Protein AF-0000000068862464 (afdb_homodimer)

pLDDT: mean 89.48, std 14.63, range [28.58, 98.94]

Radius of gyration: 19.82 Å; Cα contacts (8 Å, |Δi|>4): 686; chains: 2; bounding box: 44×57×50 Å

InterPro domains:
  IPR000086 NUDIX hydrolase domain [PF00293] (15-130)
  IPR000086 NUDIX hydrolase domain [PS51462] (14-151)
  IPR015797 NUDIX hydrolase-like domain superfamily [SSF55811] (12-132)
  IPR020476 NUDIX hydrolase [PR00502] (47-61)
  IPR020476 NUDIX hydrolase [PR00502] (61-76)

Structure (mmCIF, N/CA/C/O backbone):
data_AF-0000000068862464-model_v1
#
loop_
_entity.id
_entity.type
_entity.pdbx_description
1 polymer 'Nudix hydrolase domain-containing protein'
#
loop_
_atom_site.group_PDB
_atom_site.id
_atom_site.type_symbol
_atom_site.label_atom_id
_atom_site.label_alt_id
_atom_site.label_comp_id
_atom_site.label_asym_id
_atom_site.label_entity_id
_atom_site.label_seq_id
_atom_site.pdbx_PDB_ins_code
_atom_site.Cartn_x
_atom_site.Cartn_y
_atom_site.Cartn_z
_atom_site.occupancy
_atom_site.B_iso_or_equiv
_atom_site.auth_seq_id
_atom_site.auth_comp_id
_atom_site.auth_asym_id
_atom_site.auth_atom_id
_atom_site.pdbx_PDB_model_num
ATOM 1 N N . MET A 1 1 ? -15.406 19.797 3.328 1 28.58 1 MET A N 1
ATOM 2 C CA . MET A 1 1 ? -15.758 18.391 3.275 1 28.58 1 MET A CA 1
ATOM 3 C C . MET A 1 1 ? -17.047 18.109 4.055 1 28.58 1 MET A C 1
ATOM 5 O O . MET A 1 1 ? -17.125 18.391 5.25 1 28.58 1 MET A O 1
ATOM 9 N N . SER A 1 2 ? -18.062 18.141 3.391 1 32.53 2 SER A N 1
ATOM 10 C CA . SER A 1 2 ? -19.406 18.234 3.975 1 32.53 2 SER A CA 1
ATOM 11 C C . SER A 1 2 ? -19.656 17.078 4.938 1 32.53 2 SER A C 1
ATOM 13 O O . SER A 1 2 ? -19.047 16.016 4.812 1 32.53 2 SER A O 1
ATOM 15 N N . ALA A 1 3 ? -20.422 17.266 6.043 1 33.28 3 ALA A N 1
ATOM 16 C CA . ALA A 1 3 ? -20.938 16.281 7 1 33.28 3 ALA A CA 1
ATOM 17 C C . ALA A 1 3 ? -21.406 15.016 6.289 1 33.28 3 ALA A C 1
ATOM 19 O O . ALA A 1 3 ? -21.266 13.914 6.82 1 33.28 3 ALA A O 1
ATOM 20 N N . ALA A 1 4 ? -22.156 15.125 5.254 1 41.09 4 ALA A N 1
ATOM 21 C CA . ALA A 1 4 ? -22.703 14.016 4.48 1 41.09 4 ALA A CA 1
ATOM 22 C C . ALA A 1 4 ? -21.594 13.102 3.967 1 41.09 4 ALA A C 1
ATOM 24 O O . ALA A 1 4 ? -21.781 11.891 3.861 1 41.09 4 ALA A O 1
ATOM 25 N N . THR A 1 5 ? -20.422 13.578 3.592 1 41.06 5 THR A N 1
ATOM 26 C CA . THR A 1 5 ? -19.234 12.883 3.096 1 41.06 5 THR A CA 1
ATOM 27 C C . THR A 1 5 ? -18.562 12.094 4.215 1 41.06 5 THR A C 1
ATOM 29 O O . THR A 1 5 ? -18.016 11.016 3.979 1 41.06 5 THR A O 1
ATOM 32 N N . ALA A 1 6 ? -18.453 12.68 5.441 1 44.09 6 ALA A N 1
ATOM 33 C CA . ALA A 1 6 ? -17.969 11.992 6.637 1 44.09 6 ALA A CA 1
ATOM 34 C C . ALA A 1 6 ? -18.844 10.797 6.988 1 44.09 6 ALA A C 1
ATOM 36 O O . ALA A 1 6 ? -18.344 9.75 7.398 1 44.09 6 ALA A O 1
ATOM 37 N N . THR A 1 7 ? -20.094 11.008 6.965 1 48.69 7 THR A N 1
ATOM 38 C CA . THR A 1 7 ? -21.094 9.984 7.27 1 48.69 7 THR A CA 1
ATOM 39 C C . THR A 1 7 ? -20.953 8.797 6.324 1 48.69 7 THR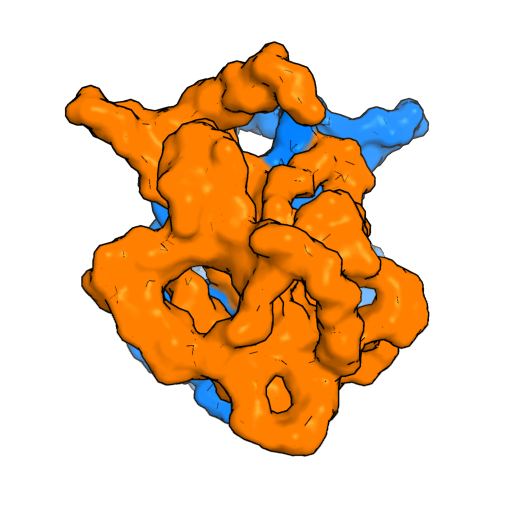 A C 1
ATOM 41 O O . THR A 1 7 ? -21.188 7.652 6.719 1 48.69 7 THR A O 1
ATOM 44 N N . ALA A 1 8 ? -20.531 9.133 5.125 1 55.44 8 ALA A N 1
ATOM 45 C CA . ALA A 1 8 ? -20.5 8.133 4.059 1 55.44 8 ALA A CA 1
ATOM 46 C C . ALA A 1 8 ? -19.297 7.219 4.199 1 55.44 8 ALA A C 1
ATOM 48 O O . ALA A 1 8 ? -19.328 6.059 3.775 1 55.44 8 ALA A O 1
ATOM 49 N N . ARG A 1 9 ? -18.359 7.613 5.039 1 64.56 9 ARG A N 1
ATOM 50 C CA . ARG A 1 9 ? -17.156 6.82 5.23 1 64.56 9 ARG A CA 1
ATOM 51 C C . ARG A 1 9 ? -17.312 5.844 6.391 1 64.56 9 ARG A C 1
ATOM 53 O O . ARG A 1 9 ? -16.672 4.793 6.418 1 64.56 9 ARG A O 1
ATOM 60 N N . ALA A 1 10 ? -18.172 6.199 7.273 1 73.56 10 ALA A N 1
ATOM 61 C CA . ALA A 1 10 ? -18.391 5.324 8.422 1 73.56 10 ALA A CA 1
ATOM 62 C C . ALA A 1 10 ? -19.219 4.102 8.023 1 73.56 10 ALA A C 1
ATOM 64 O O . ALA A 1 10 ? -20.172 4.207 7.25 1 73.56 10 ALA A O 1
ATOM 65 N N . TYR A 1 11 ? -18.672 3.027 8.523 1 81.69 11 TYR A N 1
ATOM 66 C CA . TYR A 1 11 ? -19.359 1.747 8.375 1 81.69 11 TYR A CA 1
ATOM 67 C C . TYR A 1 11 ? -19.453 1.342 6.91 1 81.69 11 TYR A C 1
ATOM 69 O O . TYR A 1 11 ? -20.484 0.87 6.453 1 81.69 11 TYR A O 1
ATOM 77 N N . SER A 1 12 ? -18.359 1.702 6.195 1 81.5 12 SER A N 1
ATOM 78 C CA . SER A 1 12 ? -18.234 1.189 4.836 1 81.5 12 SER A CA 1
ATOM 79 C C . SER A 1 12 ? -18.312 -0.333 4.809 1 81.5 12 SER A C 1
ATOM 81 O O . SER A 1 12 ? -17.891 -1.001 5.75 1 81.5 12 SER A O 1
ATOM 83 N N . SER A 1 13 ? -18.828 -0.866 3.719 1 86.94 13 SER A N 1
ATOM 84 C CA . SER A 1 13 ? -18.953 -2.312 3.572 1 86.94 13 SER A CA 1
ATOM 85 C C . SER A 1 13 ? -17.656 -2.93 3.074 1 86.94 13 SER A C 1
ATOM 87 O O . SER A 1 13 ? -17.5 -4.152 3.059 1 86.94 13 SER A O 1
ATOM 89 N N . VAL A 1 14 ? -16.719 -2.109 2.686 1 90.81 14 VAL A N 1
ATOM 90 C CA . VAL A 1 14 ? -15.438 -2.615 2.199 1 90.81 14 VAL A CA 1
ATOM 91 C C . VAL A 1 14 ? -14.297 -1.747 2.736 1 90.81 14 VAL A C 1
ATOM 93 O O . VAL A 1 14 ? -14.492 -0.56 3.01 1 90.81 14 VAL A O 1
ATOM 96 N N . PRO A 1 15 ? -13.117 -2.381 2.934 1 95.38 15 PRO A N 1
ATOM 97 C CA . PRO A 1 15 ? -11.969 -1.531 3.264 1 95.38 15 PRO A CA 1
ATOM 98 C C . PRO A 1 15 ? -11.648 -0.518 2.166 1 95.38 15 PRO A C 1
ATOM 100 O O . PRO A 1 15 ? -11.562 -0.882 0.99 1 95.38 15 PRO A O 1
ATOM 103 N N . ARG A 1 16 ? -11.43 0.694 2.559 1 95.56 16 ARG A N 1
ATOM 104 C CA . ARG A 1 16 ? -11.258 1.789 1.607 1 95.56 16 ARG A CA 1
ATOM 105 C C . ARG A 1 16 ? -9.781 2.092 1.379 1 95.56 16 ARG A C 1
ATOM 107 O O . ARG A 1 16 ? -8.953 1.862 2.26 1 95.56 16 ARG A O 1
ATOM 114 N N . ALA A 1 17 ? -9.484 2.58 0.199 1 97.88 17 ALA A N 1
ATOM 115 C CA . ALA A 1 17 ? -8.141 3.035 -0.144 1 97.88 17 ALA A CA 1
ATOM 116 C C . ALA A 1 17 ? -7.887 4.445 0.381 1 97.88 17 ALA A C 1
ATOM 118 O O . ALA A 1 17 ? -8.758 5.312 0.3 1 97.88 17 ALA A O 1
ATOM 119 N N . ALA A 1 18 ? -6.754 4.652 0.969 1 98.12 18 ALA A N 1
ATOM 120 C CA . ALA A 1 18 ? -6.305 5.965 1.437 1 98.12 18 ALA A CA 1
ATOM 121 C C . ALA A 1 18 ? -4.816 6.164 1.167 1 98.12 18 ALA A C 1
ATOM 123 O O . ALA A 1 18 ? -4.137 5.246 0.7 1 98.12 18 ALA A O 1
ATOM 124 N N . VAL A 1 19 ? -4.355 7.406 1.354 1 98.75 19 VAL A N 1
ATOM 125 C CA . VAL A 1 19 ? -2.943 7.727 1.174 1 98.75 19 VAL A CA 1
ATOM 126 C C . VAL A 1 19 ? -2.443 8.547 2.361 1 98.75 19 VAL A C 1
ATOM 128 O O . VAL A 1 19 ? -3.234 9.172 3.07 1 98.75 19 VAL A O 1
ATOM 131 N N . ALA A 1 20 ? -1.229 8.484 2.623 1 98.69 20 ALA A N 1
ATOM 132 C CA . ALA A 1 20 ? -0.486 9.367 3.514 1 98.69 20 ALA A CA 1
ATOM 133 C C . ALA A 1 20 ? 0.885 9.711 2.936 1 98.69 20 ALA A C 1
ATOM 135 O O . ALA A 1 20 ? 1.391 8.992 2.064 1 98.69 20 ALA A O 1
ATOM 136 N N . VAL A 1 21 ? 1.434 10.797 3.322 1 98.44 21 VAL A N 1
ATOM 137 C CA . VAL A 1 21 ? 2.686 11.266 2.736 1 98.44 21 VAL A CA 1
ATOM 138 C C . VAL A 1 21 ? 3.701 11.547 3.842 1 98.44 21 VAL A C 1
ATOM 140 O O . VAL A 1 21 ? 3.463 12.383 4.715 1 98.44 21 VAL A O 1
ATOM 143 N N . ALA A 1 22 ? 4.793 10.82 3.838 1 98.5 22 ALA A N 1
ATOM 144 C CA . ALA A 1 22 ? 5.965 11.156 4.645 1 98.5 22 ALA A CA 1
ATOM 145 C C . ALA A 1 22 ? 6.797 12.25 3.975 1 98.5 22 ALA A C 1
ATOM 147 O O . ALA A 1 22 ? 7.613 11.961 3.096 1 98.5 22 ALA A O 1
ATOM 148 N N . VAL A 1 23 ? 6.578 13.461 4.344 1 97.06 23 VAL A N 1
ATOM 149 C CA . VAL A 1 23 ? 7.332 14.578 3.799 1 97.06 23 VAL A CA 1
ATOM 150 C C . VAL A 1 23 ? 8.555 14.859 4.676 1 97.06 23 VAL A C 1
ATOM 152 O O . VAL A 1 23 ? 8.414 15.297 5.82 1 97.06 23 VAL A O 1
ATOM 155 N N . ARG A 1 24 ? 9.672 14.617 4.152 1 96.56 24 ARG A N 1
ATOM 156 C CA . ARG A 1 24 ? 10.922 14.852 4.859 1 96.56 24 ARG A CA 1
ATOM 157 C C . ARG A 1 24 ? 11.469 16.25 4.555 1 96.56 24 ARG A C 1
ATOM 159 O O . ARG A 1 24 ? 11.461 16.688 3.404 1 96.56 24 ARG A O 1
ATOM 166 N N . ARG A 1 25 ? 11.906 16.859 5.551 1 93.62 25 ARG A N 1
ATOM 167 C CA . ARG A 1 25 ? 12.539 18.156 5.344 1 93.62 25 ARG A CA 1
ATOM 168 C C . ARG A 1 25 ? 13.859 18.016 4.594 1 93.62 25 ARG A C 1
ATOM 170 O O . ARG A 1 25 ? 14.688 17.172 4.945 1 93.62 25 ARG A O 1
ATOM 177 N N . SER A 1 26 ? 14.062 18.797 3.469 1 84.19 26 SER A N 1
ATOM 178 C CA . SER A 1 26 ? 15.195 18.672 2.564 1 84.19 26 SER A CA 1
ATOM 179 C C . SER A 1 26 ? 16.469 19.203 3.209 1 84.19 26 SER A C 1
ATOM 181 O O . SER A 1 26 ? 17.578 18.859 2.791 1 84.19 26 SER A O 1
ATOM 183 N N . GLU A 1 27 ? 16.422 19.938 4.215 1 71.06 27 GLU A N 1
ATOM 184 C CA . GLU A 1 27 ? 17.578 20.625 4.777 1 71.06 27 GLU A CA 1
ATOM 185 C C . GLU A 1 27 ? 18.547 19.625 5.406 1 71.06 27 GLU A C 1
ATOM 187 O O . GLU A 1 27 ? 18.188 18.484 5.695 1 71.06 27 GLU A O 1
ATOM 192 N N . GLU A 1 28 ? 19.766 20.266 5.398 1 67.81 28 GLU A N 1
ATOM 193 C CA . GLU A 1 28 ? 20.891 19.578 6.02 1 67.81 28 GLU A CA 1
ATOM 194 C C . GLU A 1 28 ? 20.688 19.453 7.531 1 67.81 28 GLU A C 1
ATOM 196 O O . GLU A 1 28 ? 20.219 20.406 8.172 1 67.81 28 GLU A O 1
ATOM 201 N N . GLY A 1 29 ? 20.297 18.438 8.094 1 75.62 29 GLY A N 1
ATOM 202 C CA . GLY A 1 29 ? 20.172 18.172 9.516 1 75.62 29 GLY A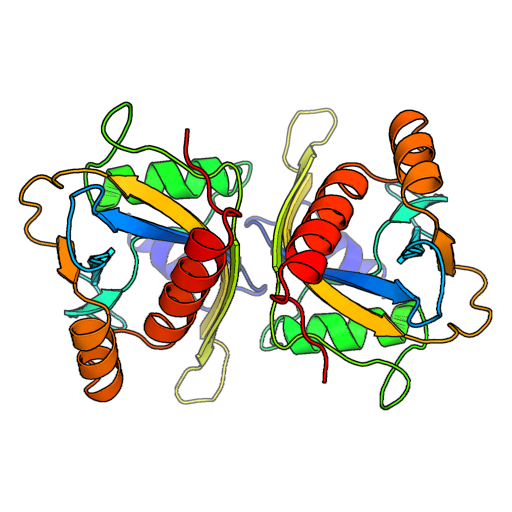 CA 1
ATOM 203 C C . GLY A 1 29 ? 19.453 16.859 9.812 1 75.62 29 GLY A C 1
ATOM 204 O O . GLY A 1 29 ? 19.281 16.031 8.922 1 75.62 29 GLY A O 1
ATOM 205 N N . PRO A 1 30 ? 19.25 16.766 11.117 1 86.38 30 PRO A N 1
ATOM 206 C CA . PRO A 1 30 ? 18.531 15.562 11.508 1 86.38 30 PRO A CA 1
ATOM 207 C C . PRO A 1 30 ? 17.188 15.43 10.805 1 86.38 30 PRO A C 1
ATOM 209 O O . PRO A 1 30 ? 16.578 16.438 10.422 1 86.38 30 PRO A O 1
ATOM 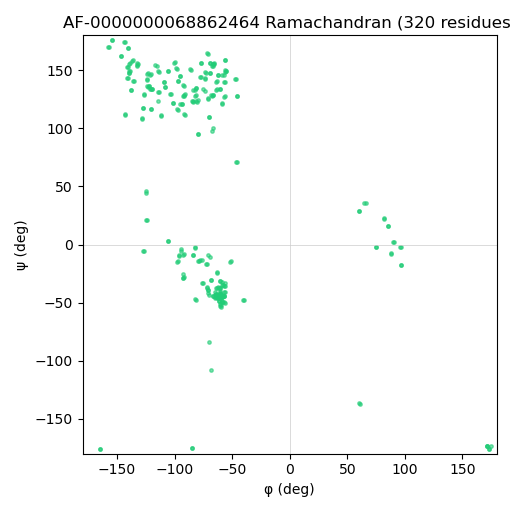212 N N . ALA A 1 31 ? 16.766 14.289 10.562 1 92.31 31 ALA A N 1
ATOM 213 C CA . ALA A 1 31 ? 15.531 13.992 9.852 1 92.31 31 ALA A CA 1
ATOM 214 C C . ALA A 1 31 ? 14.328 14.609 10.57 1 92.31 31 ALA A C 1
ATOM 216 O O . ALA A 1 31 ? 14.117 14.367 11.766 1 92.31 31 ALA A O 1
ATOM 217 N N . GLU A 1 32 ? 13.602 15.43 9.914 1 95.38 32 GLU A N 1
ATOM 218 C CA . GLU A 1 32 ? 12.297 15.914 10.367 1 95.38 32 GLU A CA 1
ATOM 219 C C . GLU A 1 32 ? 11.211 15.633 9.328 1 95.38 32 GLU A C 1
ATOM 221 O O . GLU A 1 32 ? 11.461 15.719 8.125 1 95.38 32 GLU A O 1
ATOM 226 N N . TYR A 1 33 ? 10.109 15.312 9.867 1 96.62 33 TYR A N 1
ATOM 227 C CA . TYR A 1 33 ? 8.984 15 8.992 1 96.62 33 TYR A CA 1
ATOM 228 C C . TYR A 1 33 ? 7.781 15.883 9.328 1 96.62 33 TYR A C 1
ATOM 230 O O . TYR A 1 33 ? 7.562 16.234 10.484 1 96.62 33 TYR A O 1
ATOM 238 N N . LEU A 1 34 ? 7.016 16.219 8.328 1 95.69 34 LEU A N 1
ATOM 239 C CA . LEU A 1 34 ? 5.832 17.062 8.477 1 95.69 34 LEU A CA 1
ATOM 240 C C . LEU A 1 34 ? 4.645 16.25 8.984 1 95.69 34 LEU A C 1
ATOM 242 O O . LEU A 1 34 ? 4.297 15.219 8.398 1 95.69 34 LEU A O 1
ATOM 246 N N . LEU A 1 35 ? 4.062 16.625 10.109 1 96.69 35 LEU A N 1
ATOM 247 C CA . LEU A 1 35 ? 2.803 16.078 10.594 1 96.69 35 LEU A CA 1
ATOM 248 C C . LEU A 1 35 ? 1.713 17.141 10.633 1 96.69 35 LEU A C 1
ATOM 250 O O . LEU A 1 35 ? 2.01 18.328 10.727 1 96.69 35 LEU A O 1
ATOM 254 N N . VAL A 1 36 ? 0.482 16.703 10.523 1 95.44 36 VAL A N 1
ATOM 255 C CA . VAL A 1 36 ? -0.679 17.578 10.594 1 95.44 36 VAL A CA 1
ATOM 256 C C . VAL A 1 36 ? -1.587 17.156 11.742 1 95.44 36 VAL A C 1
ATOM 258 O O . VAL A 1 36 ? -1.674 15.969 12.07 1 95.44 36 VAL A O 1
ATOM 261 N N . GLN A 1 37 ? -2.203 18.094 12.32 1 93.81 37 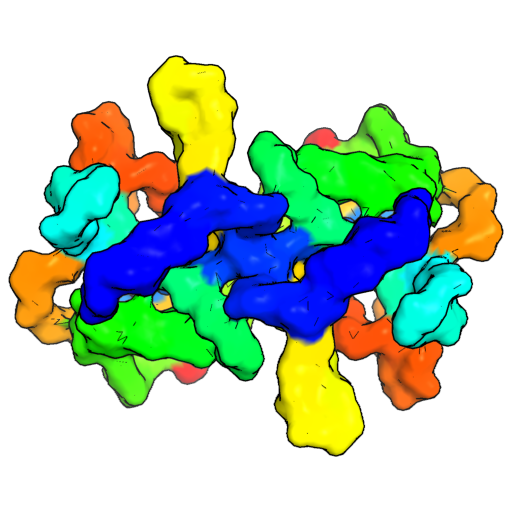GLN A N 1
ATOM 262 C CA . GLN A 1 37 ? -3.111 17.828 13.43 1 93.81 37 GLN A CA 1
ATOM 263 C C . GLN A 1 37 ? -4.543 17.641 12.938 1 93.81 37 GLN A C 1
ATOM 265 O O . GLN A 1 37 ? -5.055 18.469 12.172 1 93.81 37 GLN A O 1
ATOM 270 N N . ARG A 1 38 ? -5.109 16.562 13.344 1 85.88 38 ARG A N 1
ATOM 271 C CA . ARG A 1 38 ? -6.508 16.328 12.992 1 85.88 38 ARG A CA 1
ATOM 272 C C . ARG A 1 38 ? -7.422 17.344 13.672 1 85.88 38 ARG A C 1
ATOM 274 O O . ARG A 1 38 ? -7.355 17.531 14.883 1 85.88 38 ARG A O 1
ATOM 281 N N . GLY A 1 39 ? -8.266 17.969 12.891 1 79.88 39 GLY A N 1
ATOM 282 C CA . GLY A 1 39 ? -9.102 19.031 13.406 1 79.88 39 GLY A CA 1
ATOM 283 C C . GLY A 1 39 ? -10.492 18.562 13.805 1 79.88 39 GLY A C 1
ATOM 284 O O . GLY A 1 39 ? -11.273 19.344 14.359 1 79.88 39 GLY A O 1
ATOM 285 N N . LYS A 1 40 ? -10.828 17.359 13.469 1 74 40 LYS A N 1
ATOM 286 C CA . LYS A 1 40 ? -12.188 16.891 13.719 1 74 40 LYS A CA 1
ATOM 287 C C . LYS A 1 40 ? -12.18 15.516 14.391 1 74 40 LYS A C 1
ATOM 289 O O . LYS A 1 40 ? -11.219 14.758 14.258 1 74 40 LYS A O 1
ATOM 294 N N . PRO A 1 41 ? -13.312 15.188 15.156 1 68.75 41 PRO A N 1
ATOM 295 C CA . PRO A 1 41 ? -13.438 13.82 15.672 1 68.75 41 PRO A CA 1
ATOM 296 C C . PRO A 1 41 ? -13.633 12.789 14.555 1 68.75 41 PRO A C 1
ATOM 298 O O . PRO A 1 41 ? -14.094 13.141 13.469 1 68.75 41 PRO A O 1
ATOM 301 N N . PRO A 1 42 ? -13.219 11.547 14.836 1 62.06 42 PRO A N 1
ATOM 302 C CA . PRO A 1 42 ? -12.477 11.102 16.016 1 62.06 42 PRO A CA 1
ATOM 303 C C . PRO A 1 42 ? -10.992 11.461 15.953 1 62.06 42 PRO A C 1
ATOM 305 O O . PRO A 1 42 ? -10.461 11.727 14.867 1 62.06 42 PRO A O 1
ATOM 308 N N . GLY A 1 43 ? -10.258 11.586 17.031 1 67.81 43 GLY A N 1
ATOM 309 C CA . GLY A 1 43 ? -8.828 11.828 17.141 1 67.81 43 GLY A CA 1
ATOM 310 C C . GLY A 1 43 ? -8.469 13.297 17.078 1 67.81 43 GLY A C 1
ATOM 311 O O . GLY A 1 43 ? -7.359 13.648 16.656 1 67.81 43 GLY A O 1
ATOM 312 N N . LYS A 1 44 ? -9.547 14.117 17.281 1 78.31 44 LYS A N 1
ATOM 313 C CA . LYS A 1 44 ? -9.273 15.555 17.297 1 78.31 44 LYS A CA 1
ATOM 314 C C . LYS A 1 44 ? -8.047 15.875 18.141 1 78.31 44 LYS A C 1
ATOM 316 O O . LYS A 1 44 ? -7.91 15.375 19.25 1 78.31 44 LYS A O 1
ATOM 321 N N . GLY A 1 45 ? -7.133 16.609 17.516 1 86.69 45 GLY A N 1
ATOM 322 C CA . GLY A 1 45 ? -5.941 17.047 18.234 1 86.69 45 GLY A CA 1
ATOM 323 C C . GLY A 1 45 ? -4.746 16.156 18 1 86.69 45 GLY A C 1
ATOM 324 O O . GLY A 1 45 ? -3.611 16.531 18.297 1 86.69 45 GLY A O 1
ATOM 325 N N . SER A 1 46 ? -4.992 14.945 17.5 1 92.06 46 SER A N 1
ATOM 326 C CA . SER A 1 46 ? -3.898 14.008 17.266 1 92.06 46 SER A CA 1
ATOM 327 C C . SER A 1 46 ? -3.135 14.367 15.992 1 92.06 46 SER A C 1
ATOM 329 O O . SER A 1 46 ? -3.721 14.875 15.031 1 92.06 46 SER A O 1
ATOM 331 N N . TRP A 1 47 ? -1.825 14.141 16.078 1 96.06 47 TRP A N 1
ATOM 332 C CA . TRP A 1 47 ? -0.958 14.438 14.938 1 96.06 47 TRP A CA 1
ATOM 333 C C . TRP A 1 47 ? -0.692 13.18 14.117 1 96.06 47 TRP A C 1
ATOM 335 O O . TRP A 1 47 ? -0.518 12.094 14.672 1 96.06 47 TRP A O 1
ATOM 345 N N . SER A 1 48 ? -0.669 13.312 12.867 1 96.62 48 SER A N 1
ATOM 346 C CA . SER A 1 48 ? -0.345 12.211 11.961 1 96.62 48 SER A CA 1
ATOM 347 C C . SER A 1 48 ? 0.216 12.734 10.641 1 96.62 48 SER A C 1
ATOM 349 O O . SER A 1 48 ? 0.325 13.945 10.445 1 96.62 48 SER A O 1
ATOM 351 N N . LEU A 1 49 ? 0.611 11.812 9.789 1 97.81 49 LEU A N 1
ATOM 352 C CA . LEU A 1 49 ? 1.043 12.18 8.445 1 97.81 49 LEU A CA 1
ATOM 353 C C . LEU A 1 49 ? -0.103 12.797 7.656 1 97.81 49 LEU A C 1
ATOM 355 O O . LEU A 1 49 ? -1.253 12.375 7.781 1 97.81 49 LEU A O 1
ATOM 359 N N . PRO A 1 50 ? 0.174 13.859 6.855 1 96.62 50 PRO A N 1
ATOM 360 C CA . PRO A 1 50 ? -0.884 14.328 5.957 1 96.62 50 PRO A CA 1
ATOM 361 C C . PRO A 1 50 ? -1.396 13.234 5.027 1 96.62 50 PRO A C 1
ATOM 363 O O . PRO A 1 50 ? -0.615 12.398 4.559 1 96.62 50 PRO A O 1
ATOM 366 N N . GLY A 1 51 ? -2.643 13.195 4.824 1 96.56 51 GLY A N 1
ATOM 367 C CA . GLY A 1 51 ? -3.244 12.164 4 1 96.56 51 GLY A CA 1
ATOM 368 C C . GLY A 1 51 ? -4.762 12.195 4.008 1 96.56 51 GLY A C 1
ATOM 369 O O . GLY A 1 51 ? -5.363 13.102 4.594 1 96.56 51 GLY A O 1
ATOM 370 N N . GLY A 1 52 ? -5.363 11.234 3.352 1 96.12 52 GLY A N 1
ATOM 371 C CA . GLY A 1 52 ? -6.809 11.148 3.23 1 96.12 52 GLY A CA 1
ATOM 372 C C . GLY A 1 52 ? -7.27 10.086 2.254 1 96.12 52 GLY A C 1
ATOM 373 O O . GLY A 1 52 ? -6.465 9.281 1.78 1 96.12 52 GLY A O 1
ATOM 374 N N . GLY A 1 53 ? -8.508 10.07 2.031 1 96 53 GLY A N 1
ATOM 375 C CA . GLY A 1 53 ? -9.086 9.055 1.173 1 96 53 GLY A CA 1
ATOM 376 C C . GLY A 1 53 ? -8.781 9.266 -0.297 1 96 53 GLY A C 1
ATOM 377 O O . GLY A 1 53 ? -8.641 10.406 -0.75 1 96 53 GLY A O 1
ATOM 378 N N . VAL A 1 54 ? -8.68 8.125 -1.025 1 97.62 54 VAL A N 1
ATOM 379 C CA . VAL A 1 54 ? -8.562 8.156 -2.48 1 97.62 54 VAL A CA 1
ATOM 380 C C . VAL A 1 54 ? -9.953 8.266 -3.104 1 97.62 54 VAL A C 1
ATOM 382 O O . VAL A 1 54 ? -10.875 7.559 -2.707 1 97.62 54 VAL A O 1
ATOM 385 N N . GLU A 1 55 ? -10.109 9.164 -4.043 1 96.69 55 GLU A N 1
ATOM 386 C CA . GLU A 1 55 ? -11.375 9.289 -4.758 1 96.69 55 GLU A CA 1
ATOM 387 C C . GLU A 1 55 ? -11.438 8.328 -5.941 1 96.69 55 GLU A C 1
ATOM 389 O O . GLU A 1 55 ? -10.406 7.984 -6.523 1 96.69 55 GLU A O 1
ATOM 394 N N . LEU A 1 56 ? -12.648 7.941 -6.227 1 95.44 56 LEU A N 1
ATOM 395 C CA . LEU A 1 56 ? -12.852 7 -7.324 1 95.44 56 LEU A CA 1
ATOM 396 C C . LEU A 1 56 ? -12.266 7.543 -8.625 1 95.44 56 LEU A C 1
ATOM 398 O O . LEU A 1 56 ? -12.562 8.68 -9.016 1 95.44 56 LEU A O 1
ATOM 402 N N . GLY A 1 57 ? -11.43 6.762 -9.289 1 96.44 57 GLY A N 1
ATOM 403 C CA . GLY A 1 57 ? -10.828 7.137 -10.562 1 96.44 57 GLY A CA 1
ATOM 404 C C . GLY A 1 57 ? -9.531 7.918 -10.398 1 96.44 57 GLY A C 1
ATOM 405 O O . GLY A 1 57 ? -8.812 8.141 -11.375 1 96.44 57 GLY A O 1
ATOM 406 N N . GLU A 1 58 ? -9.25 8.266 -9.18 1 96.5 58 GLU A N 1
ATOM 407 C CA . GLU A 1 58 ? -8.039 8.992 -8.828 1 96.5 58 GLU A CA 1
ATOM 408 C C . GLU A 1 58 ? -6.906 8.031 -8.469 1 96.5 58 GLU A C 1
ATOM 410 O O . GLU A 1 58 ? -7.109 7.074 -7.719 1 96.5 58 GLU A O 1
ATOM 415 N N . THR A 1 59 ? -5.703 8.234 -9.109 1 98.12 59 THR A N 1
ATOM 416 C CA . THR A 1 59 ? -4.586 7.406 -8.664 1 98.12 59 THR A CA 1
ATOM 417 C C . THR A 1 59 ? -4.191 7.754 -7.23 1 98.12 59 THR A C 1
ATOM 419 O O . THR A 1 59 ? -4.461 8.859 -6.758 1 98.12 59 THR A O 1
ATOM 422 N N . SER A 1 60 ? -3.594 6.801 -6.586 1 98.62 60 SER A N 1
ATOM 423 C CA . SER A 1 60 ? -3.119 7.078 -5.234 1 98.62 60 SER A CA 1
ATOM 424 C C . SER A 1 60 ? -2.094 8.211 -5.23 1 98.62 60 SER A C 1
ATOM 426 O O . SER A 1 60 ? -2.035 9 -4.285 1 98.62 60 SER A O 1
ATOM 428 N N . ALA A 1 61 ? -1.209 8.297 -6.238 1 98.5 61 ALA A N 1
ATOM 429 C CA . ALA A 1 61 ? -0.245 9.391 -6.348 1 98.5 61 ALA A CA 1
ATOM 430 C C . ALA A 1 61 ? -0.951 10.742 -6.438 1 98.5 61 ALA A C 1
ATOM 432 O O . ALA A 1 61 ? -0.557 11.695 -5.77 1 98.5 61 ALA A O 1
ATOM 433 N N . ASP A 1 62 ? -1.97 10.797 -7.258 1 98.12 62 ASP A N 1
ATOM 434 C CA . ASP A 1 62 ? -2.74 12.031 -7.387 1 98.12 62 ASP A CA 1
ATOM 435 C C . ASP A 1 62 ? -3.432 12.383 -6.07 1 98.12 62 ASP A C 1
ATOM 437 O O . ASP A 1 62 ? -3.49 13.555 -5.691 1 98.12 62 ASP A O 1
ATOM 441 N N . ALA A 1 63 ? -3.998 11.391 -5.414 1 98.44 63 ALA A N 1
ATOM 442 C CA . ALA A 1 63 ? -4.625 11.609 -4.113 1 98.44 63 ALA A CA 1
ATOM 443 C C . ALA A 1 63 ? -3.619 12.172 -3.109 1 98.44 63 ALA A C 1
ATOM 445 O O . ALA A 1 63 ? -3.932 13.102 -2.363 1 98.44 63 ALA A O 1
ATOM 446 N N . ALA A 1 64 ? -2.398 11.609 -3.09 1 98.5 64 ALA A N 1
ATOM 447 C CA . ALA A 1 64 ? -1.353 12.078 -2.184 1 98.5 64 ALA A CA 1
ATOM 448 C C . ALA A 1 64 ? -1.044 13.555 -2.414 1 98.5 64 ALA A C 1
ATOM 450 O O . ALA A 1 64 ? -0.953 14.336 -1.462 1 98.5 64 ALA A O 1
ATOM 451 N N . ARG A 1 65 ? -0.915 13.914 -3.637 1 97.69 65 ARG A N 1
ATOM 452 C CA . ARG A 1 65 ? -0.615 15.297 -3.98 1 97.69 65 ARG A CA 1
ATOM 453 C C . ARG A 1 65 ? -1.76 16.219 -3.578 1 97.69 65 ARG A C 1
ATOM 455 O O . ARG A 1 65 ? -1.53 17.297 -3.025 1 97.69 65 ARG A O 1
ATOM 462 N N . ARG A 1 66 ? -2.973 15.82 -3.889 1 97.38 66 ARG A N 1
ATOM 463 C CA . ARG A 1 66 ? -4.152 16.609 -3.553 1 97.38 66 ARG A CA 1
ATOM 464 C C . ARG A 1 66 ? -4.262 16.828 -2.047 1 97.38 66 ARG A C 1
ATOM 466 O O . ARG A 1 66 ? -4.434 17.953 -1.583 1 97.38 66 ARG A O 1
ATOM 473 N N . GLU A 1 67 ? -4.184 15.727 -1.287 1 96.12 67 GLU A N 1
ATOM 474 C CA . GLU A 1 67 ? -4.305 15.805 0.166 1 96.12 67 GLU A CA 1
ATOM 475 C C . GLU A 1 67 ? -3.209 16.672 0.767 1 96.12 67 GLU A C 1
ATOM 477 O O . GLU A 1 67 ? -3.457 17.422 1.715 1 96.12 67 GLU A O 1
ATOM 482 N N . LEU A 1 68 ? -1.968 16.547 0.245 1 95.44 68 LEU A N 1
ATOM 483 C CA . LEU A 1 68 ? -0.862 17.344 0.76 1 95.44 68 LEU A CA 1
ATOM 484 C C . LEU A 1 68 ? -1.103 18.828 0.507 1 95.44 68 LEU A C 1
ATOM 486 O O . LEU A 1 68 ? -0.837 19.672 1.376 1 95.44 68 LEU A O 1
ATOM 490 N N . GLU A 1 69 ? -1.562 19.172 -0.661 1 94.31 69 GLU A N 1
ATOM 491 C CA . GLU A 1 69 ? -1.889 20.547 -0.976 1 94.31 69 GLU A CA 1
ATOM 492 C C . GLU A 1 69 ? -3.014 21.062 -0.085 1 94.31 69 GLU A C 1
ATOM 494 O O . GLU A 1 69 ? -2.924 22.172 0.457 1 94.31 69 GLU A O 1
ATOM 499 N N . GLU A 1 70 ? -4.055 20.297 0.086 1 92.56 70 GLU A N 1
ATOM 500 C CA . GLU A 1 70 ? -5.219 20.719 0.867 1 92.56 70 GLU A CA 1
ATOM 501 C C . GLU A 1 70 ? -4.855 20.906 2.334 1 92.56 70 GLU A C 1
ATOM 503 O O . GLU A 1 70 ? -5.285 21.891 2.959 1 92.56 70 GLU A O 1
ATOM 508 N N . GLU A 1 71 ? -4.051 20.031 2.902 1 91.56 71 GLU A N 1
ATOM 509 C CA . GLU A 1 71 ? -3.812 20.031 4.344 1 91.56 71 GLU A CA 1
ATOM 510 C C . GLU A 1 71 ? -2.586 20.875 4.699 1 91.56 71 GLU A C 1
ATOM 512 O O . GLU A 1 71 ? -2.475 21.375 5.816 1 91.56 71 GLU A O 1
ATOM 517 N N . CYS A 1 72 ? -1.567 21 3.773 1 92.06 72 CYS A N 1
ATOM 518 C CA . CYS A 1 72 ? -0.29 21.609 4.141 1 92.06 72 CYS A CA 1
ATOM 519 C C . CYS A 1 72 ? 0.08 22.734 3.184 1 92.06 72 CYS A C 1
ATOM 521 O O . CYS A 1 72 ? 1.109 23.391 3.355 1 92.06 72 CYS A O 1
ATOM 523 N N . ARG A 1 73 ? -0.688 22.969 2.109 1 90.44 73 ARG A N 1
ATOM 524 C CA . ARG A 1 73 ? -0.424 23.984 1.095 1 90.44 73 ARG A CA 1
ATOM 525 C C . ARG A 1 73 ? 0.924 23.734 0.422 1 90.44 73 ARG A C 1
ATOM 527 O O . ARG A 1 73 ? 1.647 24.688 0.116 1 90.44 73 ARG A O 1
ATOM 534 N N . LEU A 1 74 ? 1.337 22.531 0.36 1 91.12 74 LEU A N 1
ATOM 535 C CA . LEU A 1 74 ? 2.559 22.141 -0.334 1 91.12 74 LEU A CA 1
ATOM 536 C C . LEU A 1 74 ? 2.238 21.531 -1.699 1 91.12 74 LEU A C 1
ATOM 538 O O . LEU A 1 74 ? 1.457 20.594 -1.798 1 91.12 74 LEU A O 1
ATOM 542 N N . SER A 1 75 ? 2.83 22.188 -2.752 1 89.44 75 SER A N 1
ATOM 543 C CA . SER A 1 75 ? 2.584 21.703 -4.105 1 89.44 75 SER A CA 1
ATOM 544 C C . SER A 1 75 ? 3.686 22.156 -5.062 1 89.44 75 SER A C 1
ATOM 546 O O . SER A 1 75 ? 4.582 22.906 -4.676 1 89.44 75 SER A O 1
ATOM 548 N N . GLY A 1 76 ? 3.588 21.562 -6.203 1 85.94 76 GLY A N 1
ATOM 549 C CA . GLY A 1 76 ? 4.43 22.016 -7.301 1 85.94 76 GLY A CA 1
ATOM 550 C C . GLY A 1 76 ? 5.91 21.875 -7.016 1 85.94 76 GLY A C 1
ATOM 551 O O . GLY A 1 76 ? 6.363 20.812 -6.566 1 85.94 76 GLY A O 1
ATOM 552 N N . GLY A 1 77 ? 6.641 22.812 -7.344 1 84.38 77 GLY A N 1
ATOM 553 C CA . GLY A 1 77 ? 8.094 22.812 -7.273 1 84.38 77 GLY A CA 1
ATOM 554 C C . GLY A 1 77 ? 8.625 22.828 -5.852 1 84.38 77 GLY A C 1
ATOM 555 O O . GLY A 1 77 ? 9.812 22.609 -5.625 1 84.38 77 GLY A O 1
ATOM 556 N N . ALA A 1 78 ? 7.793 23.047 -4.898 1 88.69 78 ALA A N 1
ATOM 557 C CA . ALA A 1 78 ? 8.211 23.094 -3.5 1 88.69 78 ALA A CA 1
ATOM 558 C C . ALA A 1 78 ? 8.398 21.688 -2.941 1 88.69 78 ALA A C 1
ATOM 560 O O . ALA A 1 78 ? 8.984 21.516 -1.87 1 88.69 78 ALA A O 1
ATOM 561 N N . VAL A 1 79 ? 7.879 20.734 -3.688 1 95 79 VAL A N 1
ATOM 562 C CA . VAL A 1 79 ? 7.91 19.359 -3.207 1 95 79 VAL A CA 1
ATOM 563 C C . VAL A 1 79 ? 8.539 18.453 -4.266 1 95 79 VAL A C 1
ATOM 565 O O . VAL A 1 79 ? 8.18 18.516 -5.441 1 95 79 VAL A O 1
ATOM 568 N N . ARG A 1 80 ? 9.508 17.641 -3.916 1 96.38 80 ARG A N 1
ATOM 569 C CA . ARG A 1 80 ? 10.07 16.578 -4.746 1 96.38 80 ARG A CA 1
ATOM 570 C C . ARG A 1 80 ? 9.562 15.211 -4.297 1 96.38 80 ARG A C 1
ATOM 572 O O . ARG A 1 80 ? 9.633 14.875 -3.111 1 96.38 80 ARG A O 1
ATOM 579 N N . TRP A 1 81 ? 9.07 14.445 -5.25 1 97.88 81 TRP A N 1
ATOM 580 C CA . TRP A 1 81 ? 8.367 13.211 -4.91 1 97.88 81 TRP A CA 1
ATOM 581 C C . TRP A 1 81 ? 9.195 11.992 -5.297 1 97.88 81 TRP A C 1
ATOM 583 O O . TRP A 1 81 ? 9.82 11.969 -6.355 1 97.88 81 TRP A O 1
ATOM 593 N N . HIS A 1 82 ? 9.195 10.961 -4.418 1 98 82 HIS A N 1
ATOM 594 C CA . HIS A 1 82 ? 9.453 9.617 -4.93 1 98 82 HIS A CA 1
ATOM 595 C C . HIS A 1 82 ? 8.297 9.117 -5.789 1 98 82 HIS A C 1
ATOM 597 O O . HIS A 1 82 ? 7.137 9.438 -5.52 1 98 82 HIS A O 1
ATOM 603 N N . ALA A 1 83 ? 8.516 8.32 -6.801 1 95.88 83 ALA A N 1
ATOM 604 C CA . ALA A 1 83 ? 7.578 7.988 -7.871 1 95.88 83 ALA A CA 1
ATOM 605 C C . ALA A 1 83 ? 6.414 7.156 -7.348 1 95.88 83 ALA A C 1
ATOM 607 O O . ALA A 1 83 ? 5.297 7.246 -7.863 1 95.88 83 ALA A O 1
ATOM 608 N N . GLY A 1 84 ? 6.547 6.352 -6.352 1 97.44 84 GLY A N 1
ATOM 609 C CA . GLY A 1 84 ? 5.492 5.484 -5.852 1 97.44 84 GLY A CA 1
ATOM 610 C C . GLY A 1 84 ? 5.508 5.332 -4.344 1 97.44 84 GLY A C 1
ATOM 611 O O . GLY A 1 84 ? 6.395 5.859 -3.67 1 97.44 84 GLY A O 1
ATOM 612 N N . PRO A 1 85 ? 4.438 4.605 -3.861 1 98.81 85 PRO A N 1
ATOM 613 C CA . PRO A 1 85 ? 4.438 4.344 -2.42 1 98.81 85 PRO A CA 1
ATOM 614 C C . PRO A 1 85 ? 5.629 3.5 -1.971 1 98.81 85 PRO A C 1
ATOM 616 O O . PRO A 1 85 ? 6.082 2.623 -2.711 1 98.81 85 PRO A O 1
ATOM 619 N N . PHE A 1 86 ? 6.102 3.795 -0.773 1 98.75 86 PHE A N 1
ATOM 620 C CA . PHE A 1 86 ? 7.246 3.023 -0.306 1 98.75 86 PHE A CA 1
ATOM 621 C C . PHE A 1 86 ? 6.797 1.887 0.604 1 98.75 86 PHE A C 1
ATOM 623 O O . PHE A 1 86 ? 7.578 0.98 0.905 1 98.75 86 PHE A O 1
ATOM 630 N N . THR A 1 87 ? 5.625 1.902 1.064 1 98.75 87 THR A N 1
ATOM 631 C CA . THR A 1 87 ? 4.957 0.834 1.799 1 98.75 87 THR A CA 1
ATOM 632 C C . THR A 1 87 ? 3.451 1.081 1.863 1 98.75 87 THR A C 1
ATOM 634 O O . THR A 1 87 ? 2.934 1.971 1.185 1 98.75 87 THR A O 1
ATOM 637 N N . ALA A 1 88 ? 2.732 0.245 2.553 1 98.81 88 ALA A N 1
ATOM 638 C CA . ALA A 1 88 ? 1.327 0.435 2.9 1 98.81 88 ALA A CA 1
ATOM 639 C C . ALA A 1 88 ? 1.043 -0.048 4.32 1 98.81 88 ALA A C 1
ATOM 641 O O . ALA A 1 88 ? 1.768 -0.893 4.852 1 98.81 88 ALA A O 1
ATOM 642 N N . THR A 1 89 ? 0.05 0.523 4.961 1 98.5 89 THR A N 1
ATOM 643 C CA . THR A 1 89 ? -0.337 0.157 6.316 1 98.5 89 THR A CA 1
ATOM 644 C C . THR A 1 89 ? -1.854 0.056 6.438 1 98.5 89 THR A C 1
ATOM 646 O O . THR A 1 89 ? -2.586 0.624 5.625 1 98.5 89 THR A O 1
ATOM 649 N N . ASP A 1 90 ? -2.285 -0.67 7.441 1 97.81 90 ASP A N 1
ATOM 650 C CA . ASP A 1 90 ? -3.703 -0.776 7.766 1 97.81 90 ASP A CA 1
ATOM 651 C C . ASP A 1 90 ? -4.094 0.222 8.852 1 97.81 90 ASP A C 1
ATOM 653 O O . ASP A 1 90 ? -3.295 0.519 9.742 1 97.81 90 ASP A O 1
ATOM 657 N N . ALA A 1 91 ? -5.281 0.754 8.781 1 95.75 91 ALA A N 1
ATOM 658 C CA . ALA A 1 91 ? -5.965 1.422 9.883 1 95.75 91 ALA A CA 1
ATOM 659 C C . ALA A 1 91 ? -7.371 0.859 10.078 1 95.75 91 ALA A C 1
ATOM 661 O O . ALA A 1 91 ? -8.25 1.067 9.242 1 95.75 91 ALA A O 1
ATOM 662 N N . ILE A 1 92 ? -7.566 0.126 11.141 1 95 92 ILE A N 1
ATOM 663 C CA . ILE A 1 92 ? -8.852 -0.499 11.445 1 95 92 ILE A CA 1
ATOM 664 C C . ILE A 1 92 ? -9.359 -0.007 12.797 1 95 92 ILE A C 1
ATOM 666 O O . ILE A 1 92 ? -8.703 -0.213 13.828 1 95 92 ILE A O 1
ATOM 670 N N . TYR A 1 93 ? -10.445 0.649 12.766 1 91.12 93 TYR A N 1
ATOM 671 C CA . TYR A 1 93 ? -11.07 1.169 13.977 1 91.12 93 TYR A CA 1
ATOM 672 C C . TYR A 1 93 ? -12.398 0.479 14.234 1 91.12 93 TYR A C 1
ATOM 674 O O . TYR A 1 93 ? -13.234 0.364 13.336 1 91.12 93 TYR A O 1
ATOM 682 N N . ARG A 1 94 ? -12.555 0.061 15.398 1 92.38 94 ARG A N 1
ATOM 683 C CA . ARG A 1 94 ? -13.789 -0.599 15.797 1 92.38 94 ARG A CA 1
ATOM 684 C C . ARG A 1 94 ? -14.547 0.233 16.828 1 92.38 94 ARG A C 1
ATOM 686 O O . ARG A 1 94 ? -13.938 0.948 17.625 1 92.38 94 ARG A O 1
ATOM 693 N N . ASP A 1 95 ? -15.867 0.115 16.781 1 90.88 95 ASP A N 1
ATOM 694 C CA . ASP A 1 95 ? -16.672 0.829 17.766 1 90.88 95 ASP A CA 1
ATOM 695 C C . ASP A 1 95 ? -16.797 0.023 19.062 1 90.88 95 ASP A C 1
ATOM 697 O O . ASP A 1 95 ? -16.141 -1.01 19.219 1 90.88 95 ASP A O 1
ATOM 701 N N . ALA A 1 96 ? -17.578 0.545 19.969 1 91.62 96 ALA A N 1
ATOM 702 C CA . ALA A 1 96 ? -17.719 -0.036 21.297 1 91.62 96 ALA A CA 1
ATOM 703 C C . ALA A 1 96 ? -18.312 -1.439 21.234 1 91.62 96 ALA A C 1
ATOM 705 O O . ALA A 1 96 ? -18.047 -2.277 22.094 1 91.62 96 ALA A O 1
ATOM 706 N N . ASP A 1 97 ? -19.047 -1.79 20.188 1 93.56 97 ASP A N 1
ATOM 707 C CA . ASP A 1 97 ? -19.703 -3.09 20.031 1 93.56 97 ASP A CA 1
ATOM 708 C C . ASP A 1 97 ? -18.828 -4.047 19.234 1 93.56 97 ASP A C 1
ATOM 710 O O . ASP A 1 97 ? -19.219 -5.191 18.984 1 93.56 97 ASP A O 1
ATOM 714 N N . GLY A 1 98 ? -17.719 -3.504 18.75 1 91.19 98 GLY A N 1
ATOM 715 C CA . GLY A 1 98 ? -16.766 -4.352 18.031 1 91.19 98 GLY A CA 1
ATOM 716 C C . GLY A 1 98 ? -16.938 -4.293 16.531 1 91.19 98 GLY A C 1
ATOM 717 O O . GLY A 1 98 ? -16.188 -4.926 15.789 1 91.19 98 GLY A O 1
ATOM 718 N N . ALA A 1 99 ? -17.922 -3.547 16.125 1 92.5 99 ALA A N 1
ATOM 719 C CA . ALA A 1 99 ? -18.156 -3.408 14.695 1 92.5 99 ALA A CA 1
ATOM 720 C C . ALA A 1 99 ? -17.094 -2.516 14.055 1 92.5 99 ALA A C 1
ATOM 722 O O . ALA A 1 99 ? -16.656 -1.537 14.656 1 92.5 99 ALA A O 1
ATOM 723 N N . VAL A 1 100 ? -16.688 -2.879 12.82 1 93.44 100 VAL A N 1
ATOM 724 C CA . VAL A 1 100 ? -15.695 -2.08 12.109 1 93.44 100 VAL A CA 1
ATOM 725 C C . VAL A 1 100 ? -16.312 -0.744 11.695 1 93.44 100 VAL A C 1
ATOM 727 O O . VAL A 1 100 ? -17.188 -0.697 10.828 1 93.44 100 VAL A O 1
ATOM 730 N N . GLN A 1 101 ? -15.859 0.263 12.328 1 91.94 101 GLN A N 1
ATOM 731 C CA . GLN A 1 101 ? -16.328 1.605 12.008 1 91.94 101 GLN A CA 1
ATOM 732 C C . GLN A 1 101 ? -15.594 2.166 10.789 1 91.94 101 GLN A C 1
ATOM 734 O O . GLN A 1 101 ? -16.219 2.748 9.898 1 91.94 101 GLN A O 1
ATOM 739 N N . PHE A 1 102 ? -14.273 2.021 10.836 1 92.5 102 PHE A N 1
ATOM 740 C CA . PHE A 1 102 ? -13.438 2.445 9.719 1 92.5 102 PHE A CA 1
ATOM 741 C C . PHE A 1 102 ? -12.383 1.392 9.398 1 92.5 102 PHE A C 1
ATOM 743 O O . PHE A 1 102 ? -11.82 0.774 10.305 1 92.5 102 PHE A O 1
ATOM 750 N N . HIS A 1 103 ? -12.141 1.19 8.133 1 96 103 HIS A N 1
ATOM 751 C CA . HIS A 1 103 ? -11.102 0.295 7.637 1 96 103 HIS A CA 1
ATOM 752 C C . HIS A 1 103 ? -10.438 0.855 6.383 1 96 103 HIS A C 1
ATOM 754 O O . HIS A 1 103 ? -11.055 0.896 5.316 1 96 103 HIS A O 1
ATOM 760 N N . TYR A 1 104 ? -9.172 1.223 6.574 1 96.81 104 TYR A N 1
ATOM 761 C CA . TYR A 1 104 ? -8.43 1.801 5.461 1 96.81 104 TYR A CA 1
ATOM 762 C C . TYR A 1 104 ? -7.168 0.995 5.172 1 96.81 104 TYR A C 1
ATOM 764 O O . TYR A 1 104 ? -6.492 0.536 6.098 1 96.81 104 TYR A O 1
ATOM 772 N N . LEU A 1 105 ? -6.883 0.752 3.939 1 98.44 105 LEU A N 1
ATOM 773 C CA . LEU A 1 105 ? -5.531 0.491 3.455 1 98.44 105 LEU A CA 1
ATOM 774 C C . LEU A 1 105 ? -4.871 1.776 2.965 1 98.44 105 LEU A C 1
ATOM 776 O O . LEU A 1 105 ? -5.379 2.434 2.055 1 98.44 105 LEU A O 1
ATOM 780 N N . ILE A 1 106 ? -3.756 2.1 3.588 1 98.75 106 ILE A N 1
ATOM 781 C CA . ILE A 1 106 ? -3.15 3.408 3.367 1 98.75 106 ILE A CA 1
ATOM 782 C C . ILE A 1 106 ? -1.831 3.246 2.615 1 98.75 106 ILE A C 1
ATOM 784 O O . ILE A 1 106 ? -0.874 2.674 3.143 1 98.75 106 ILE A O 1
ATOM 788 N N . ALA A 1 107 ? -1.747 3.678 1.337 1 98.94 107 ALA A N 1
ATOM 789 C CA . ALA A 1 107 ? -0.474 3.775 0.628 1 98.94 107 ALA A CA 1
ATOM 790 C C . ALA A 1 107 ? 0.375 4.918 1.182 1 98.94 107 ALA A C 1
ATOM 792 O O . ALA A 1 107 ? -0.092 6.055 1.286 1 98.94 107 ALA A O 1
ATOM 793 N N . GLN A 1 108 ? 1.599 4.629 1.574 1 98.94 108 GLN A N 1
ATOM 794 C CA . GLN A 1 108 ? 2.502 5.621 2.152 1 98.94 108 GLN A CA 1
ATOM 795 C C . GLN A 1 108 ? 3.463 6.168 1.102 1 98.94 108 GLN A C 1
ATOM 797 O O . GLN A 1 108 ? 4.266 5.422 0.537 1 98.94 108 GLN A O 1
ATOM 802 N N . PHE A 1 109 ? 3.383 7.43 0.81 1 98.88 109 PHE A N 1
ATOM 803 C CA . PHE A 1 109 ? 4.246 8.086 -0.163 1 98.88 109 PHE A CA 1
ATOM 804 C C . PHE A 1 109 ? 5.371 8.844 0.535 1 98.88 109 PHE A C 1
ATOM 806 O O . PHE A 1 109 ? 5.277 9.148 1.726 1 98.88 109 PHE A O 1
ATOM 813 N N . TYR A 1 110 ? 6.445 9.062 -0.18 1 98.69 110 TYR A N 1
ATOM 814 C CA . TYR A 1 110 ? 7.609 9.789 0.32 1 98.69 110 TYR A CA 1
ATOM 815 C C . TYR A 1 110 ? 7.887 11.031 -0.527 1 98.69 110 TYR A C 1
ATOM 817 O O . TYR A 1 110 ? 7.863 10.961 -1.758 1 98.69 110 TYR A O 1
ATOM 825 N N . ALA A 1 111 ? 8.117 12.086 0.098 1 97.88 111 ALA A N 1
ATOM 826 C CA . ALA A 1 111 ? 8.461 13.336 -0.567 1 97.88 111 ALA A CA 1
ATOM 827 C C . ALA A 1 111 ? 9.438 14.156 0.275 1 97.88 111 ALA A C 1
ATOM 829 O O . ALA A 1 111 ? 9.641 13.859 1.455 1 97.88 111 ALA A O 1
ATOM 830 N N . GLU A 1 112 ? 10.078 15.102 -0.382 1 95.88 112 GLU A N 1
ATOM 831 C CA . GLU A 1 112 ? 10.969 16.047 0.283 1 95.88 112 GLU A CA 1
ATOM 832 C C . GLU A 1 112 ? 10.539 17.484 0.012 1 95.88 112 GLU A C 1
ATOM 834 O O . GLU A 1 112 ? 10.125 17.828 -1.101 1 95.88 112 GLU A O 1
ATOM 839 N N . ALA A 1 113 ? 10.562 18.25 1.047 1 93.19 113 ALA A N 1
ATOM 840 C CA . ALA A 1 113 ? 10.219 19.672 0.906 1 93.19 113 ALA A CA 1
ATOM 841 C C . ALA A 1 113 ? 11.109 20.531 1.789 1 93.19 113 ALA A C 1
ATOM 843 O O . ALA A 1 113 ? 11.555 20.094 2.852 1 93.19 113 ALA A O 1
ATOM 844 N N . ALA A 1 114 ? 11.531 21.719 1.378 1 82.62 114 ALA A N 1
ATOM 845 C CA . ALA A 1 114 ? 12.352 22.625 2.178 1 82.62 114 ALA A CA 1
ATOM 846 C C . ALA A 1 114 ? 11.547 23.203 3.342 1 82.62 114 ALA A C 1
ATOM 848 O O . ALA A 1 114 ? 11.977 23.125 4.496 1 82.62 114 ALA A O 1
ATOM 849 N N . ALA A 1 115 ? 10.812 24.25 3.076 1 68.69 115 ALA A N 1
ATOM 850 C CA . ALA A 1 115 ? 10.031 24.891 4.133 1 68.69 115 ALA A CA 1
ATOM 851 C C . ALA A 1 115 ? 8.531 24.75 3.871 1 68.69 115 ALA A C 1
ATOM 853 O O . ALA A 1 115 ? 8.109 24.547 2.73 1 68.69 115 ALA A O 1
ATOM 854 N N . ALA A 1 116 ? 7.91 24.172 4.883 1 61.97 116 ALA A N 1
ATOM 855 C CA . ALA A 1 116 ? 6.461 24.312 4.773 1 61.97 116 ALA A CA 1
ATOM 856 C C . ALA A 1 116 ? 5.996 25.656 5.344 1 61.97 116 ALA A C 1
ATOM 858 O O . ALA A 1 116 ? 6.605 26.188 6.27 1 61.97 116 ALA A O 1
ATOM 859 N N . ASP A 1 117 ? 5.355 26.375 4.508 1 58.88 117 ASP A N 1
ATOM 860 C CA . ASP A 1 117 ? 4.793 27.609 5.035 1 58.88 117 ASP A CA 1
ATOM 861 C C . ASP A 1 117 ? 4.074 27.359 6.359 1 58.88 117 ASP A C 1
ATOM 863 O O . ASP A 1 117 ? 3.625 26.25 6.633 1 58.88 117 ASP A O 1
ATOM 867 N N . ASP A 1 118 ? 4.223 28.328 7.234 1 56.47 118 ASP A N 1
ATOM 868 C CA . ASP A 1 118 ? 3.584 28.312 8.547 1 56.47 118 ASP A CA 1
ATOM 869 C C . ASP A 1 118 ? 2.111 27.922 8.438 1 56.47 118 ASP A C 1
ATOM 871 O O . ASP A 1 118 ? 1.324 28.641 7.805 1 56.47 118 ASP A O 1
ATOM 875 N N . ALA A 1 119 ? 1.844 26.719 8.156 1 61.03 119 ALA A N 1
ATOM 876 C CA . ALA A 1 119 ? 0.442 26.344 8.344 1 61.03 119 ALA A CA 1
ATOM 877 C C . ALA A 1 119 ? 0.162 25.953 9.789 1 61.03 119 ALA A C 1
ATOM 879 O O . ALA A 1 119 ? 0.976 25.281 10.422 1 61.03 119 ALA A O 1
ATOM 880 N N . MET A 1 120 ? -0.857 26.672 10.422 1 62.06 120 MET A N 1
ATOM 881 C CA . MET A 1 120 ? -1.223 26.531 11.828 1 62.06 120 MET A CA 1
ATOM 882 C C . MET A 1 120 ? -1.467 25.062 12.18 1 62.06 120 MET A C 1
ATOM 884 O O . MET A 1 120 ? -1.243 24.656 13.32 1 62.06 120 MET A O 1
ATOM 888 N N . ASP A 1 121 ? -1.616 24.203 11.195 1 84.62 121 ASP A N 1
ATOM 889 C CA . ASP A 1 121 ? -2.01 22.828 11.523 1 84.62 121 ASP A CA 1
ATOM 890 C C . ASP A 1 121 ? -1.019 21.828 10.961 1 84.62 121 ASP A C 1
ATOM 892 O O . ASP A 1 121 ? -1.358 20.656 10.773 1 84.62 121 ASP A O 1
ATOM 896 N N . ALA A 1 122 ? 0.219 22.328 10.672 1 91.88 122 ALA A N 1
ATOM 897 C CA . ALA A 1 122 ? 1.307 21.453 10.219 1 91.88 122 ALA A CA 1
ATOM 898 C C . ALA A 1 122 ? 2.619 21.828 10.906 1 91.88 122 ALA A C 1
ATOM 900 O O . ALA A 1 122 ? 2.957 23 11.023 1 91.88 122 ALA A O 1
ATOM 901 N N . ARG A 1 123 ? 3.314 20.812 11.414 1 92.44 123 ARG A N 1
ATOM 902 C CA . ARG A 1 123 ? 4.566 21.047 12.125 1 92.44 123 ARG A CA 1
ATOM 903 C C . ARG A 1 123 ? 5.602 19.984 11.758 1 92.44 123 ARG A C 1
ATOM 905 O O . ARG A 1 123 ? 5.254 18.828 11.508 1 92.44 123 ARG A O 1
ATOM 912 N N . TRP A 1 124 ? 6.844 20.438 11.773 1 94.25 124 TRP A N 1
ATOM 913 C CA . TRP A 1 124 ? 7.953 19.516 11.586 1 94.25 124 TRP A CA 1
ATOM 914 C C . TRP A 1 124 ? 8.305 18.797 12.891 1 94.25 124 TRP A C 1
ATOM 916 O O . TRP A 1 124 ? 8.461 19.438 13.93 1 94.25 124 TRP A O 1
ATOM 926 N N . TRP A 1 125 ? 8.367 17.469 12.797 1 95.31 125 TRP A N 1
ATOM 927 C CA . TRP A 1 125 ? 8.672 16.625 13.945 1 95.31 125 TRP A CA 1
ATOM 928 C C . TRP A 1 125 ? 9.922 15.781 13.688 1 95.31 125 TRP A C 1
ATOM 930 O O . TRP A 1 125 ? 10.086 15.211 12.602 1 95.31 125 TRP A O 1
ATOM 940 N N . SER A 1 126 ? 10.844 15.758 14.719 1 96.31 126 SER A N 1
ATOM 941 C CA . SER A 1 126 ? 11.922 14.781 14.656 1 96.31 126 SER A CA 1
ATOM 942 C C . SER A 1 126 ? 11.406 13.367 14.898 1 96.31 126 SER A C 1
ATOM 944 O O . SER A 1 126 ? 10.297 13.188 15.398 1 96.31 126 SER A O 1
ATOM 946 N N . LEU A 1 127 ? 12.211 12.367 14.547 1 97.19 127 LEU A N 1
ATOM 947 C CA . LEU A 1 127 ? 11.812 10.984 14.805 1 97.19 127 LEU A CA 1
ATOM 948 C C . LEU A 1 127 ? 11.648 10.734 16.297 1 97.19 127 LEU A C 1
ATOM 950 O O . LEU A 1 127 ? 10.773 9.977 16.719 1 97.19 127 LEU A O 1
ATOM 954 N N . ALA A 1 128 ? 12.516 11.375 17.078 1 97.44 128 ALA A N 1
ATOM 955 C CA . ALA A 1 128 ? 12.422 11.234 18.531 1 97.44 128 ALA A CA 1
ATOM 956 C C . ALA A 1 128 ? 11.117 11.828 19.062 1 97.44 128 ALA A C 1
ATOM 958 O O . ALA A 1 128 ? 10.477 11.25 19.938 1 97.44 128 ALA A O 1
ATOM 959 N N . GLU A 1 129 ? 10.75 12.984 18.578 1 97.38 129 GLU A N 1
ATOM 960 C CA . GLU A 1 129 ? 9.484 13.609 18.953 1 97.38 129 GLU A CA 1
ATOM 961 C C . GLU A 1 129 ? 8.297 12.734 18.562 1 97.38 129 GLU A C 1
ATOM 963 O O . GLU A 1 129 ? 7.328 12.609 19.312 1 97.38 129 GLU A O 1
ATOM 968 N N . VAL A 1 130 ? 8.367 12.172 17.391 1 98.06 130 VAL A N 1
ATOM 969 C CA . VAL A 1 130 ? 7.309 11.289 16.922 1 98.06 130 VAL A CA 1
ATOM 970 C C . VAL A 1 130 ? 7.18 10.086 17.844 1 98.06 130 VAL A C 1
ATOM 972 O O . VAL A 1 130 ? 6.074 9.727 18.266 1 98.06 130 VAL A O 1
ATOM 975 N N . ALA A 1 131 ? 8.281 9.461 18.156 1 97.69 131 ALA A N 1
ATOM 976 C CA . ALA A 1 131 ? 8.289 8.32 19.062 1 97.69 131 ALA A CA 1
ATOM 977 C C . ALA A 1 131 ? 7.66 8.672 20.406 1 97.69 131 ALA A C 1
ATOM 979 O O . ALA A 1 131 ? 6.805 7.945 20.922 1 97.69 131 ALA A O 1
ATOM 980 N N . GLY A 1 132 ? 8.125 9.773 20.984 1 97.69 132 GLY A N 1
ATOM 981 C CA . GLY A 1 132 ? 7.551 10.242 22.234 1 97.69 132 GLY A CA 1
ATOM 982 C C . GLY A 1 132 ? 6.066 10.539 22.141 1 97.69 132 GLY A C 1
ATOM 983 O O . GLY A 1 132 ? 5.301 10.188 23.047 1 97.69 132 GLY A O 1
ATOM 984 N N . GLY A 1 133 ? 5.641 11.203 21.078 1 97.25 133 GLY A N 1
ATOM 985 C CA . GLY A 1 133 ? 4.246 11.539 20.859 1 97.25 133 GLY A CA 1
ATOM 986 C C . GLY A 1 133 ? 3.354 10.328 20.688 1 97.25 133 GLY A C 1
ATOM 987 O O . GLY A 1 133 ? 2.213 10.32 21.156 1 97.25 133 GLY A O 1
ATOM 988 N N . GLU A 1 134 ? 3.857 9.359 19.891 1 96.56 134 GLU A N 1
ATOM 989 C CA . GLU A 1 134 ? 3.088 8.125 19.766 1 96.56 134 GLU A CA 1
ATOM 990 C C . GLU A 1 134 ? 2.893 7.457 21.125 1 96.56 134 GLU A C 1
ATOM 992 O O . GLU A 1 134 ? 1.793 6.996 21.438 1 96.56 134 GLU A O 1
ATOM 997 N N . GLY A 1 135 ? 3.951 7.387 21.938 1 95.12 135 GLY A N 1
ATOM 998 C CA . GLY A 1 135 ? 3.883 6.816 23.266 1 95.12 135 GLY A CA 1
ATOM 999 C C . GLY A 1 135 ? 2.875 7.512 24.172 1 95.12 135 GLY A C 1
ATOM 1000 O O . GLY A 1 135 ? 2.223 6.867 25 1 95.12 135 GLY A O 1
ATOM 1001 N N . SER A 1 136 ? 2.723 8.828 24.031 1 95.38 136 SER A N 1
ATOM 1002 C CA . SER A 1 136 ? 1.846 9.617 24.875 1 95.38 136 SER A CA 1
ATOM 1003 C C . SER A 1 136 ? 0.452 9.75 24.281 1 95.38 136 SER A C 1
ATOM 1005 O O . SER A 1 136 ? -0.449 10.312 24.891 1 95.38 136 SER A O 1
ATOM 1007 N N . GLY A 1 137 ? 0.321 9.297 23.062 1 93.44 137 GLY A N 1
ATOM 1008 C CA . GLY A 1 137 ? -0.979 9.359 22.422 1 93.44 137 GLY A CA 1
ATOM 1009 C C . GLY A 1 137 ? -1.208 10.648 21.656 1 93.44 137 GLY A C 1
ATOM 1010 O O . GLY A 1 137 ? -2.271 10.844 21.062 1 93.44 137 GLY A O 1
ATOM 1011 N N . VAL A 1 138 ? -0.23 11.5 21.625 1 94.81 138 VAL A N 1
ATOM 1012 C CA . VAL A 1 138 ? -0.314 12.781 20.938 1 94.81 138 VAL A CA 1
ATOM 1013 C C . VAL A 1 138 ? -0.182 12.555 19.422 1 94.81 138 VAL A C 1
ATOM 1015 O O . VAL A 1 138 ? -0.798 13.273 18.625 1 94.81 138 VAL A O 1
ATOM 1018 N N . VAL A 1 139 ? 0.577 11.586 19.094 1 96.31 139 VAL A N 1
ATOM 1019 C CA . VAL A 1 139 ? 0.763 11.172 17.719 1 96.31 139 VAL A CA 1
ATOM 1020 C C . VAL A 1 139 ? 0.058 9.836 17.469 1 96.31 139 VAL A C 1
ATOM 1022 O O . VAL A 1 139 ? 0.086 8.945 18.328 1 96.31 139 VAL A O 1
ATOM 1025 N N . ALA A 1 140 ? -0.651 9.781 16.328 1 93.75 140 ALA A N 1
ATOM 1026 C CA . ALA A 1 140 ? -1.366 8.562 15.969 1 93.75 140 ALA A CA 1
ATOM 1027 C C . ALA A 1 140 ? -0.42 7.363 15.93 1 93.75 140 ALA A C 1
ATOM 1029 O O . ALA A 1 140 ? 0.794 7.531 15.789 1 93.75 140 ALA A O 1
ATOM 1030 N N . GLY A 1 141 ? -0.984 6.203 16.047 1 91.94 141 GLY A N 1
ATOM 1031 C CA . GLY A 1 141 ? -0.196 4.984 15.977 1 91.94 141 GLY A CA 1
ATOM 1032 C C . GLY A 1 141 ? 0.416 4.746 14.609 1 91.94 141 GLY A C 1
ATOM 1033 O O . GLY A 1 141 ? -0.051 5.301 13.609 1 91.94 141 GLY A O 1
ATOM 1034 N N . ASN A 1 142 ? 1.519 3.988 14.516 1 94.38 142 ASN A N 1
ATOM 1035 C CA . ASN A 1 142 ? 2.17 3.451 13.328 1 94.38 142 ASN A CA 1
ATOM 1036 C C . ASN A 1 142 ? 2.932 4.531 12.57 1 94.38 142 ASN A C 1
ATOM 1038 O O . ASN A 1 142 ? 3.549 4.258 11.539 1 94.38 142 ASN A O 1
ATOM 1042 N N . VAL A 1 143 ? 2.875 5.773 13.047 1 98.06 143 VAL A N 1
ATOM 1043 C CA . VAL A 1 143 ? 3.59 6.84 12.352 1 98.06 143 VAL A CA 1
ATOM 1044 C C . VAL A 1 143 ? 5.094 6.609 12.461 1 98.06 143 VAL A C 1
ATOM 1046 O O . VAL A 1 143 ? 5.816 6.676 11.469 1 98.06 143 VAL A O 1
ATOM 1049 N N . GLU A 1 144 ? 5.547 6.262 13.656 1 98.19 144 GLU A N 1
ATOM 1050 C CA . GLU A 1 144 ? 6.977 6.055 13.875 1 98.19 144 GLU A CA 1
ATOM 1051 C C . GLU A 1 144 ? 7.516 4.941 12.984 1 98.19 144 GLU A C 1
ATOM 1053 O O . GLU A 1 144 ? 8.531 5.121 12.297 1 98.19 144 GLU A O 1
ATOM 1058 N N . ALA A 1 145 ? 6.887 3.811 13.047 1 98.06 145 ALA A N 1
ATOM 1059 C CA . ALA A 1 145 ? 7.344 2.67 12.258 1 98.06 145 ALA A CA 1
ATOM 1060 C C . ALA A 1 145 ? 7.383 3.01 10.773 1 98.06 145 ALA A C 1
ATOM 1062 O O . ALA A 1 145 ? 8.305 2.607 10.062 1 98.06 145 ALA A O 1
ATOM 1063 N N . THR A 1 146 ? 6.367 3.736 10.297 1 98.62 146 THR A N 1
ATOM 1064 C CA . THR A 1 146 ? 6.305 4.148 8.898 1 98.62 146 THR A CA 1
ATOM 1065 C C . THR A 1 146 ? 7.488 5.047 8.547 1 98.62 146 THR A C 1
ATOM 1067 O O . THR A 1 146 ? 8.148 4.844 7.527 1 98.62 146 THR A O 1
ATOM 1070 N N . LEU A 1 147 ? 7.777 5.965 9.422 1 98.62 147 LEU A N 1
ATOM 1071 C CA . LEU A 1 147 ? 8.852 6.91 9.148 1 98.62 147 LEU A CA 1
ATOM 1072 C C . LEU A 1 147 ? 10.211 6.227 9.242 1 98.62 147 LEU A C 1
ATOM 1074 O O . LEU A 1 147 ? 11.133 6.559 8.492 1 98.62 147 LEU A O 1
ATOM 1078 N N . ARG A 1 148 ? 10.375 5.312 10.172 1 98 148 ARG A N 1
ATOM 1079 C CA . ARG A 1 148 ? 11.625 4.566 10.258 1 98 148 ARG A CA 1
ATOM 1080 C C . ARG A 1 148 ? 11.859 3.73 9.008 1 98 148 ARG A C 1
ATOM 1082 O O . ARG A 1 148 ? 13 3.592 8.547 1 98 148 ARG A O 1
ATOM 1089 N N . ARG A 1 149 ? 10.797 3.199 8.508 1 98.38 149 ARG A N 1
ATOM 1090 C CA . ARG A 1 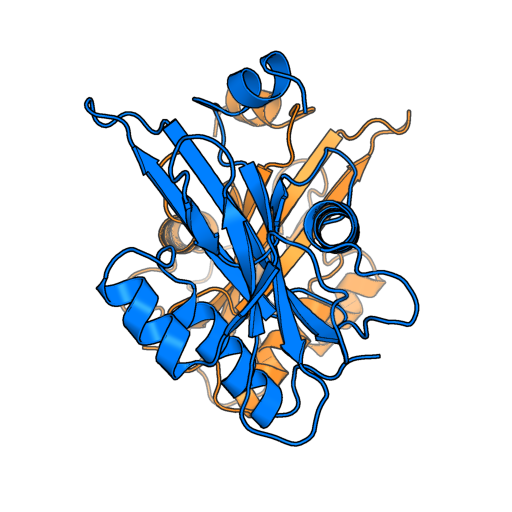149 ? 10.914 2.475 7.242 1 98.38 149 ARG A CA 1
ATOM 1091 C C . ARG A 1 149 ? 11.344 3.408 6.113 1 98.38 149 ARG A C 1
ATOM 1093 O O . ARG A 1 149 ? 12.188 3.051 5.293 1 98.38 149 ARG A O 1
ATOM 1100 N N . ALA A 1 150 ? 10.75 4.574 6.043 1 98.44 150 ALA A N 1
ATOM 1101 C CA . ALA A 1 150 ? 11.133 5.562 5.039 1 98.44 150 ALA A CA 1
ATOM 1102 C C . ALA A 1 150 ? 12.617 5.898 5.137 1 98.44 150 ALA A C 1
ATOM 1104 O O . ALA A 1 150 ? 13.32 5.938 4.125 1 98.44 150 ALA A O 1
ATOM 1105 N N . GLU A 1 151 ? 13.055 6.086 6.379 1 97.44 151 GLU A N 1
ATOM 1106 C CA . GLU A 1 151 ? 14.469 6.418 6.578 1 97.44 151 GLU A CA 1
ATOM 1107 C C . GLU A 1 151 ? 15.375 5.281 6.117 1 97.44 151 GLU A C 1
ATOM 1109 O O . GLU A 1 151 ? 16.391 5.516 5.461 1 97.44 151 GLU A O 1
ATOM 1114 N N . ALA A 1 152 ? 15.016 4.059 6.453 1 97.44 152 ALA A N 1
ATOM 1115 C CA . ALA A 1 152 ? 15.828 2.912 6.047 1 97.44 152 ALA A CA 1
ATOM 1116 C C . ALA A 1 152 ? 15.922 2.826 4.523 1 97.44 152 ALA A C 1
ATOM 1118 O O . ALA A 1 152 ? 17 2.576 3.98 1 97.44 152 ALA A O 1
ATOM 1119 N N . MET A 1 153 ? 14.859 3.029 3.871 1 98.12 153 MET A N 1
ATOM 1120 C CA . MET A 1 153 ? 14.836 2.938 2.414 1 98.12 153 MET A CA 1
ATOM 1121 C C . MET A 1 153 ? 15.578 4.109 1.783 1 98.12 153 MET A C 1
ATOM 1123 O O . MET A 1 153 ? 16.25 3.947 0.766 1 98.12 153 MET A O 1
ATOM 1127 N N . ARG A 1 154 ? 15.406 5.266 2.379 1 96.69 154 ARG A N 1
ATOM 1128 C CA . ARG A 1 154 ? 16.141 6.434 1.902 1 96.69 154 ARG A CA 1
ATOM 1129 C C . ARG A 1 154 ? 17.656 6.199 1.976 1 96.69 154 ARG A C 1
ATOM 1131 O O . ARG A 1 154 ? 18.375 6.465 1.014 1 96.69 154 ARG A O 1
ATOM 1138 N N . VAL A 1 155 ? 18.094 5.727 3.143 1 95.75 155 VAL A N 1
ATOM 1139 C CA . VAL A 1 155 ? 19.516 5.484 3.365 1 95.75 155 VAL A CA 1
ATOM 1140 C C . VAL A 1 155 ? 20.016 4.453 2.363 1 95.75 155 VAL A C 1
ATOM 1142 O O . VAL A 1 155 ? 21.156 4.547 1.89 1 95.75 155 VAL A O 1
ATOM 1145 N N . ALA A 1 156 ? 19.188 3.533 1.953 1 97.38 156 ALA A N 1
ATOM 1146 C CA . ALA A 1 156 ? 19.562 2.482 1.011 1 97.38 156 ALA A CA 1
ATOM 1147 C C . ALA A 1 156 ? 19.5 2.99 -0.427 1 97.38 156 ALA A C 1
ATOM 1149 O O . ALA A 1 156 ? 19.797 2.248 -1.366 1 97.38 156 ALA A O 1
ATOM 1150 N N . GLY A 1 157 ? 19.094 4.219 -0.669 1 96.62 157 GLY A N 1
ATOM 1151 C CA . GLY A 1 157 ? 19.047 4.801 -1.999 1 96.62 157 GLY A CA 1
ATOM 1152 C C . GLY A 1 157 ? 17.797 4.41 -2.779 1 96.62 157 GLY A C 1
ATOM 1153 O O . GLY A 1 157 ? 17.797 4.473 -4.012 1 96.62 157 GLY A O 1
ATOM 1154 N N . LEU A 1 158 ? 16.75 4.008 -2.051 1 98.12 158 LEU A N 1
ATOM 1155 C CA . LEU A 1 158 ? 15.594 3.449 -2.729 1 98.12 158 LEU A CA 1
ATOM 1156 C C . LEU A 1 158 ? 14.438 4.441 -2.732 1 98.12 158 LEU A C 1
ATOM 1158 O O . LEU A 1 158 ? 13.328 4.109 -3.152 1 98.12 158 LEU A O 1
ATOM 1162 N N . LEU A 1 159 ? 14.625 5.676 -2.205 1 97.81 159 LEU A N 1
ATOM 1163 C CA . LEU A 1 159 ? 13.586 6.699 -2.201 1 97.81 159 LEU A CA 1
ATOM 1164 C C . LEU A 1 159 ? 14.086 7.984 -2.857 1 97.81 159 LEU A C 1
ATOM 1166 O O . LEU A 1 159 ? 13.852 9.078 -2.342 1 97.81 159 LEU A O 1
ATOM 1170 N N . ARG A 1 160 ? 14.711 7.832 -3.963 1 96 160 ARG A N 1
ATOM 1171 C CA . ARG A 1 160 ? 15.156 9 -4.711 1 96 160 ARG A CA 1
ATOM 1172 C C . ARG A 1 160 ? 13.969 9.836 -5.188 1 96 160 ARG A C 1
ATOM 1174 O O . ARG A 1 160 ? 13.008 9.297 -5.734 1 96 160 ARG A O 1
ATOM 1181 N N . CYS A 1 161 ? 14.086 11.141 -4.973 1 95.56 161 CYS A N 1
ATOM 1182 C CA . CYS A 1 161 ? 13.008 12.055 -5.34 1 95.56 161 CYS A CA 1
ATOM 1183 C C . CYS A 1 161 ? 13.359 12.844 -6.59 1 95.56 161 CYS A C 1
ATOM 1185 O O . CYS A 1 161 ? 14.539 13.094 -6.855 1 95.56 161 CYS A O 1
ATOM 1187 N N . GLN A 1 162 ? 12.43 13.172 -7.312 1 89.81 162 GLN A N 1
ATOM 1188 C CA . GLN A 1 162 ? 12.594 14 -8.5 1 89.81 162 GLN A CA 1
ATOM 1189 C C . GLN A 1 162 ? 11.664 15.203 -8.477 1 89.81 162 GLN A C 1
ATOM 1191 O O . GLN A 1 162 ? 10.617 15.18 -7.812 1 89.81 162 GLN A O 1
ATOM 1196 N N . MET B 1 1 ? -16.797 -18.656 -4.711 1 29 1 MET B N 1
ATOM 1197 C CA . MET B 1 1 ? -17.016 -17.219 -4.668 1 29 1 MET B CA 1
ATOM 1198 C C . MET B 1 1 ? -18.203 -16.812 -5.516 1 29 1 MET B C 1
ATOM 1200 O O . MET B 1 1 ? -18.25 -17.078 -6.719 1 29 1 MET B O 1
ATOM 1204 N N . SER B 1 2 ? -19.266 -16.719 -4.891 1 33.53 2 SER B N 1
ATOM 1205 C CA . SER B 1 2 ? -20.562 -16.672 -5.551 1 33.53 2 SER B CA 1
ATOM 1206 C C . SER B 1 2 ? -20.656 -15.484 -6.508 1 33.53 2 SER B C 1
ATOM 1208 O O . SER B 1 2 ? -19.984 -14.477 -6.324 1 33.53 2 SER B O 1
ATOM 1210 N N . ALA B 1 3 ? -21.375 -15.633 -7.645 1 34.81 3 ALA B N 1
ATOM 1211 C CA . ALA B 1 3 ? -21.734 -14.602 -8.609 1 34.81 3 ALA B CA 1
ATOM 1212 C C . ALA B 1 3 ? -22.125 -13.297 -7.91 1 34.81 3 ALA B C 1
ATOM 1214 O O . ALA B 1 3 ? -21.812 -12.211 -8.398 1 34.81 3 ALA B O 1
ATOM 1215 N N . ALA B 1 4 ? -22.938 -13.352 -6.949 1 41 4 ALA B N 1
ATOM 1216 C CA . ALA B 1 4 ? -23.422 -12.188 -6.203 1 41 4 ALA B CA 1
ATOM 1217 C C . ALA B 1 4 ? -22.266 -11.383 -5.629 1 41 4 ALA B C 1
ATOM 1219 O O . ALA B 1 4 ? -22.359 -10.164 -5.461 1 41 4 ALA B O 1
ATOM 1220 N N . THR B 1 5 ? -21.172 -12.008 -5.191 1 41.34 5 THR B N 1
ATOM 1221 C CA . THR B 1 5 ? -19.969 -11.398 -4.633 1 41.34 5 THR B CA 1
ATOM 1222 C C . THR B 1 5 ? -19.188 -10.672 -5.719 1 41.34 5 THR B C 1
ATOM 1224 O O . THR B 1 5 ? -18.594 -9.625 -5.457 1 41.34 5 THR B O 1
ATOM 1227 N N . ALA B 1 6 ? -19.016 -11.25 -6.934 1 44.97 6 ALA B N 1
ATOM 1228 C CA . ALA B 1 6 ? -18.391 -10.617 -8.086 1 44.97 6 ALA B CA 1
ATOM 1229 C C . ALA B 1 6 ? -19.125 -9.344 -8.484 1 44.97 6 ALA B C 1
ATOM 1231 O O . ALA B 1 6 ? -18.516 -8.344 -8.852 1 44.97 6 ALA B O 1
ATOM 1232 N N . THR B 1 7 ? -20.375 -9.484 -8.57 1 48.69 7 THR B N 1
ATOM 1233 C CA . THR B 1 7 ? -21.266 -8.375 -8.922 1 48.69 7 THR B CA 1
ATOM 1234 C C . THR B 1 7 ? -21.078 -7.207 -7.961 1 48.69 7 THR B C 1
ATOM 1236 O O . THR B 1 7 ? -21.141 -6.047 -8.367 1 48.69 7 THR B O 1
ATOM 1239 N N . ALA B 1 8 ? -20.781 -7.578 -6.723 1 54.44 8 ALA B N 1
ATOM 1240 C CA . ALA B 1 8 ? -20.719 -6.578 -5.66 1 54.44 8 ALA B CA 1
ATOM 1241 C C . ALA B 1 8 ? -19.438 -5.766 -5.738 1 54.44 8 ALA B C 1
ATOM 1243 O O . ALA B 1 8 ? -19.391 -4.613 -5.305 1 54.44 8 ALA B O 1
ATOM 1244 N N . ARG B 1 9 ? -18.516 -6.266 -6.531 1 64.5 9 ARG B N 1
ATOM 1245 C CA . ARG B 1 9 ? -17.234 -5.586 -6.668 1 64.5 9 ARG B CA 1
ATOM 1246 C C . ARG B 1 9 ? -17.25 -4.613 -7.844 1 64.5 9 ARG B C 1
ATOM 1248 O O . ARG B 1 9 ? -16.547 -3.602 -7.828 1 64.5 9 ARG B O 1
ATOM 1255 N N . ALA B 1 10 ? -18.047 -4.93 -8.805 1 73.44 10 ALA B N 1
ATOM 1256 C CA . ALA B 1 10 ? -18.141 -4.051 -9.969 1 73.44 10 ALA B CA 1
ATOM 1257 C C . ALA B 1 10 ? -18.906 -2.777 -9.633 1 73.44 10 ALA B C 1
ATOM 1259 O O . ALA B 1 10 ? -19.922 -2.82 -8.93 1 73.44 10 ALA B O 1
ATOM 1260 N N . TYR B 1 11 ? -18.25 -1.719 -10.07 1 81.44 11 TYR B N 1
ATOM 1261 C CA . TYR B 1 11 ? -18.859 -0.395 -9.969 1 81.44 11 TYR B CA 1
ATOM 1262 C C . TYR B 1 11 ? -19.016 0.024 -8.516 1 81.44 11 TYR B C 1
ATOM 1264 O O . TYR B 1 11 ? -20.047 0.571 -8.125 1 81.44 11 TYR B O 1
ATOM 1272 N N . SER B 1 12 ? -17.984 -0.409 -7.742 1 81.62 12 SER B N 1
ATOM 1273 C CA . SER B 1 12 ? -17.922 0.097 -6.375 1 81.62 12 SER B CA 1
ATOM 1274 C C . SER B 1 12 ? -17.906 1.622 -6.352 1 81.62 12 SER B C 1
ATOM 1276 O O . SER B 1 12 ? -17.375 2.258 -7.262 1 81.62 12 SER B O 1
ATOM 1278 N N . SER B 1 13 ? -18.453 2.191 -5.285 1 87.06 13 SER B N 1
ATOM 1279 C CA . SER B 1 13 ? -18.484 3.643 -5.145 1 87.06 13 SER B CA 1
ATOM 1280 C C . SER B 1 13 ? -17.172 4.172 -4.562 1 87.06 13 SER B C 1
ATOM 1282 O O . SER B 1 13 ? -16.953 5.383 -4.535 1 87.06 13 SER B O 1
ATOM 1284 N N . VAL B 1 14 ? -16.328 3.293 -4.113 1 90.81 14 VAL B N 1
ATOM 1285 C CA . VAL B 1 14 ? -15.047 3.713 -3.547 1 90.81 14 VAL B CA 1
ATOM 1286 C C . VAL B 1 14 ? -13.938 2.771 -4.012 1 90.81 14 VAL B C 1
ATOM 1288 O O . VAL B 1 14 ? -14.195 1.6 -4.301 1 90.81 14 VAL B O 1
ATOM 1291 N N . PRO B 1 15 ? -12.703 3.326 -4.137 1 95.44 15 PRO B N 1
ATOM 1292 C CA . PRO B 1 15 ? -11.594 2.402 -4.395 1 95.44 15 PRO B CA 1
ATOM 1293 C C . PRO B 1 15 ? -11.414 1.376 -3.277 1 95.44 15 PRO B C 1
ATOM 1295 O O . PRO B 1 15 ? -11.383 1.738 -2.1 1 95.44 15 PRO B O 1
ATOM 1298 N N . ARG B 1 16 ? -11.25 0.144 -3.65 1 95.56 16 ARG B N 1
ATOM 1299 C CA . ARG B 1 16 ? -11.211 -0.955 -2.691 1 95.56 16 ARG B CA 1
ATOM 1300 C C . ARG B 1 16 ? -9.781 -1.358 -2.369 1 95.56 16 ARG B C 1
ATOM 1302 O O . ARG B 1 16 ? -8.883 -1.179 -3.193 1 95.56 16 ARG B O 1
ATOM 1309 N N . ALA B 1 17 ? -9.586 -1.876 -1.18 1 97.88 17 ALA B N 1
ATOM 1310 C CA . ALA B 1 17 ? -8.305 -2.422 -0.755 1 97.88 17 ALA B CA 1
ATOM 1311 C C . ALA B 1 17 ? -8.117 -3.848 -1.265 1 97.88 17 ALA B C 1
ATOM 1313 O O . ALA B 1 17 ? -9.047 -4.652 -1.237 1 97.88 17 ALA B O 1
ATOM 1314 N N . ALA B 1 18 ? -6.969 -4.137 -1.78 1 98.12 18 ALA B N 1
ATOM 1315 C CA . ALA B 1 18 ? -6.582 -5.477 -2.221 1 98.12 18 ALA B CA 1
ATOM 1316 C C . ALA B 1 18 ? -5.133 -5.777 -1.858 1 98.12 18 ALA B C 1
ATOM 1318 O O . ALA B 1 18 ? -4.422 -4.91 -1.348 1 98.12 18 ALA B O 1
ATOM 1319 N N . VAL B 1 19 ? -4.758 -7.055 -2.016 1 98.75 19 VAL B N 1
ATOM 1320 C CA . VAL B 1 19 ? -3.385 -7.469 -1.747 1 98.75 19 VAL B CA 1
ATOM 1321 C C . VAL B 1 19 ? -2.867 -8.328 -2.9 1 98.75 19 VAL B C 1
ATOM 1323 O O . VAL B 1 19 ? -3.654 -8.898 -3.66 1 98.75 19 VAL B O 1
ATOM 1326 N N . ALA B 1 20 ? -1.641 -8.344 -3.088 1 98.69 20 ALA B N 1
ATOM 1327 C CA . ALA B 1 20 ? -0.906 -9.289 -3.93 1 98.69 20 ALA B CA 1
ATOM 1328 C C . ALA B 1 20 ? 0.397 -9.719 -3.264 1 98.69 20 ALA B C 1
ATOM 1330 O O . ALA B 1 20 ? 0.894 -9.039 -2.361 1 98.69 20 ALA B O 1
ATOM 1331 N N . VAL B 1 21 ? 0.894 -10.844 -3.617 1 98.5 21 VAL B N 1
ATOM 1332 C CA . VAL B 1 21 ? 2.07 -11.398 -2.953 1 98.5 21 VAL B CA 1
ATOM 1333 C C . VAL B 1 21 ? 3.133 -11.75 -3.992 1 98.5 21 VAL B C 1
ATOM 1335 O O . VAL B 1 21 ? 2.895 -12.578 -4.879 1 98.5 21 VAL B O 1
ATOM 1338 N N . ALA B 1 22 ? 4.277 -11.102 -3.922 1 98.5 22 ALA B N 1
ATOM 1339 C CA . ALA B 1 22 ? 5.469 -11.516 -4.652 1 98.5 22 ALA B CA 1
ATOM 1340 C C . ALA B 1 22 ? 6.18 -12.664 -3.936 1 98.5 22 ALA B C 1
ATOM 1342 O O . ALA B 1 22 ? 6.957 -12.43 -3.006 1 98.5 22 ALA B O 1
ATOM 1343 N N . VAL B 1 23 ? 5.898 -13.859 -4.316 1 97.06 23 VAL B N 1
ATOM 1344 C CA . VAL B 1 23 ? 6.539 -15.031 -3.73 1 97.06 23 VAL B CA 1
ATOM 1345 C C . VAL B 1 23 ? 7.789 -15.391 -4.531 1 97.06 23 VAL B C 1
ATOM 1347 O O . VAL B 1 23 ? 7.695 -15.82 -5.68 1 97.06 23 VAL B O 1
ATOM 1350 N N . ARG B 1 24 ? 8.891 -15.219 -3.936 1 96.56 24 ARG B N 1
ATOM 1351 C CA . ARG B 1 24 ? 10.172 -15.547 -4.562 1 96.56 24 ARG B CA 1
ATOM 1352 C C . ARG B 1 24 ? 10.594 -16.969 -4.23 1 96.56 24 ARG B C 1
ATOM 1354 O O . ARG B 1 24 ? 10.484 -17.406 -3.08 1 96.56 24 ARG B O 1
ATOM 1361 N N . ARG B 1 25 ? 11.039 -17.625 -5.195 1 93.56 25 ARG B N 1
ATOM 1362 C CA . ARG B 1 25 ? 11.555 -18.969 -4.961 1 93.56 25 ARG B CA 1
ATOM 1363 C C . ARG B 1 25 ? 12.836 -18.922 -4.133 1 93.56 25 ARG B C 1
ATOM 1365 O O . ARG B 1 25 ? 13.75 -18.141 -4.434 1 93.56 25 ARG B O 1
ATOM 1372 N N . SER B 1 26 ? 12.922 -19.703 -2.99 1 84.12 26 SER B N 1
ATOM 1373 C CA . SER B 1 26 ? 14.016 -19.672 -2.021 1 84.12 26 SER B CA 1
ATOM 1374 C C . SER B 1 26 ? 15.281 -20.297 -2.594 1 84.12 26 SER B C 1
ATOM 1376 O O . SER B 1 26 ? 16.391 -20.016 -2.119 1 84.12 26 SER B O 1
ATOM 1378 N N . GLU B 1 27 ? 15.234 -21.031 -3.605 1 71.12 27 GLU B N 1
ATOM 1379 C CA . GLU B 1 27 ? 16.375 -21.797 -4.098 1 71.12 27 GLU B CA 1
ATOM 1380 C C . GLU B 1 27 ? 17.453 -20.875 -4.664 1 71.12 27 GLU B C 1
ATOM 1382 O O . GLU B 1 27 ? 17.188 -19.719 -4.969 1 71.12 27 GLU B O 1
ATOM 1387 N N . GLU B 1 28 ? 18.625 -21.609 -4.582 1 67.62 28 GLU B N 1
ATOM 1388 C CA . GLU B 1 28 ? 19.828 -21 -5.125 1 67.62 28 GLU B CA 1
ATOM 1389 C C . GLU B 1 28 ? 19.75 -20.875 -6.645 1 67.62 28 GLU B C 1
ATOM 1391 O O . GLU B 1 28 ? 19.266 -21.781 -7.324 1 67.62 28 GLU B O 1
ATOM 1396 N N . GLY B 1 29 ? 19.422 -19.828 -7.211 1 75.56 29 GLY B N 1
ATOM 1397 C CA . GLY B 1 29 ? 19.406 -19.531 -8.633 1 75.56 29 GLY B CA 1
ATOM 1398 C C . GLY B 1 29 ? 18.812 -18.172 -8.969 1 75.56 29 GLY B C 1
ATOM 1399 O O . GLY B 1 29 ? 18.641 -17.344 -8.078 1 75.56 29 GLY B O 1
ATOM 1400 N N . PRO B 1 30 ? 18.719 -18.062 -10.289 1 86.12 30 PRO B N 1
ATOM 1401 C CA . PRO B 1 30 ? 18.109 -16.797 -10.711 1 86.12 30 PRO B CA 1
ATOM 1402 C C . PRO B 1 30 ? 16.734 -16.562 -10.094 1 86.12 30 PRO B C 1
ATOM 1404 O O . PRO B 1 30 ? 16.031 -17.531 -9.75 1 86.12 30 PRO B O 1
ATOM 1407 N N . ALA B 1 31 ? 16.375 -15.406 -9.875 1 92.38 31 ALA B N 1
ATOM 1408 C CA . ALA B 1 31 ? 15.117 -15.016 -9.25 1 92.38 31 ALA B CA 1
ATOM 1409 C C . ALA B 1 31 ? 13.922 -15.547 -10.047 1 92.38 31 ALA B C 1
ATOM 1411 O O . ALA B 1 31 ? 13.805 -15.289 -11.242 1 92.38 31 ALA B O 1
ATOM 1412 N N . GLU B 1 32 ? 13.109 -16.312 -9.445 1 95.38 32 GLU B N 1
ATOM 1413 C CA . GLU B 1 32 ? 11.812 -16.703 -9.977 1 95.38 32 GLU B CA 1
ATOM 1414 C C . GLU B 1 32 ? 10.688 -16.359 -9.016 1 95.38 32 GLU B C 1
ATOM 1416 O O . GLU B 1 32 ? 10.844 -16.469 -7.797 1 95.38 32 GLU B O 1
ATOM 1421 N N . TYR B 1 33 ? 9.633 -15.945 -9.602 1 96.62 33 TYR B N 1
ATOM 1422 C CA . TYR B 1 33 ? 8.477 -15.562 -8.805 1 96.62 33 TYR B CA 1
ATOM 1423 C C . TYR B 1 33 ? 7.242 -16.359 -9.219 1 96.62 33 TYR B C 1
ATOM 1425 O O . TYR B 1 33 ? 7.07 -16.688 -10.391 1 96.62 33 TYR B O 1
ATOM 1433 N N . LEU B 1 34 ? 6.398 -16.625 -8.281 1 95.69 34 LEU B N 1
ATOM 1434 C CA . LEU B 1 34 ? 5.176 -17.391 -8.508 1 95.69 34 LEU B CA 1
ATOM 1435 C C . LEU B 1 34 ? 4.082 -16.5 -9.086 1 95.69 34 LEU B C 1
ATOM 1437 O O . LEU B 1 34 ? 3.768 -15.445 -8.523 1 95.69 34 LEU B O 1
ATOM 1441 N N . LEU B 1 35 ? 3.541 -16.859 -10.25 1 96.69 35 LEU B N 1
ATOM 1442 C CA . LEU B 1 35 ? 2.357 -16.203 -10.805 1 96.69 35 LEU B CA 1
ATOM 1443 C C . LEU B 1 35 ? 1.203 -17.203 -10.922 1 96.69 35 LEU B C 1
ATOM 1445 O O . LEU B 1 35 ? 1.422 -18.406 -11 1 96.69 35 LEU B O 1
ATOM 1449 N N . VAL B 1 36 ? 0 -16.672 -10.891 1 95.44 36 VAL B N 1
ATOM 1450 C CA . VAL B 1 36 ? -1.212 -17.469 -11.031 1 95.44 36 VAL B CA 1
ATOM 1451 C C . VAL B 1 36 ? -2.014 -16.984 -12.234 1 95.44 36 VAL B C 1
ATOM 1453 O O . VAL B 1 36 ? -1.992 -15.797 -12.57 1 95.44 36 VAL B O 1
ATOM 1456 N N . GLN B 1 37 ? -2.648 -17.891 -12.859 1 93.75 37 GLN B N 1
ATOM 1457 C CA . GLN B 1 37 ? -3.461 -17.562 -14.023 1 93.75 37 GLN B CA 1
ATOM 1458 C C . GLN B 1 37 ? -4.906 -17.281 -13.625 1 93.75 37 GLN B C 1
ATOM 1460 O O . GLN B 1 37 ? -5.52 -18.062 -12.898 1 93.75 37 GLN B O 1
ATOM 1465 N N . ARG B 1 38 ? -5.383 -16.156 -14.07 1 85.88 38 ARG B N 1
ATOM 1466 C CA . ARG B 1 38 ? -6.777 -15.828 -13.812 1 85.88 38 ARG B CA 1
ATOM 1467 C C . ARG B 1 38 ? -7.715 -16.781 -14.547 1 85.88 38 ARG B C 1
ATOM 1469 O O . ARG B 1 38 ? -7.582 -16.984 -15.75 1 85.88 38 ARG B O 1
ATOM 1476 N N . GLY B 1 39 ? -8.633 -17.344 -13.828 1 79.69 39 GLY B N 1
ATOM 1477 C CA . GLY B 1 39 ? -9.508 -18.359 -14.398 1 79.69 39 GLY B CA 1
ATOM 1478 C C . GLY B 1 39 ? -10.836 -17.812 -14.883 1 79.69 39 GLY B C 1
ATOM 1479 O O . GLY B 1 39 ? -11.633 -18.531 -15.477 1 79.69 39 GLY B O 1
ATOM 1480 N N . LYS B 1 40 ? -11.109 -16.578 -14.578 1 74.06 40 LYS B N 1
ATOM 1481 C CA . LYS B 1 40 ? -12.422 -16.031 -14.914 1 74.06 40 LYS B CA 1
ATOM 1482 C C . LYS B 1 40 ? -12.273 -14.656 -15.578 1 74.06 40 LYS B C 1
ATOM 1484 O O . LYS B 1 40 ? -11.281 -13.961 -15.367 1 74.06 40 LYS B O 1
ATOM 1489 N N . PRO B 1 41 ? -13.328 -14.25 -16.406 1 68.62 41 PRO B N 1
ATOM 1490 C CA . PRO B 1 41 ? -13.32 -12.875 -16.922 1 68.62 41 PRO B CA 1
ATOM 1491 C C . PRO B 1 41 ? -13.531 -11.836 -15.82 1 68.62 41 PRO B C 1
ATOM 1493 O O . PRO B 1 41 ? -14.078 -12.156 -14.766 1 68.62 41 PRO B O 1
ATOM 1496 N N . PRO B 1 42 ? -13.016 -10.609 -16.062 1 62.06 42 PRO B N 1
ATOM 1497 C CA . PRO B 1 42 ? -12.172 -10.219 -17.188 1 62.06 42 PRO B CA 1
ATOM 1498 C C . PRO B 1 42 ? -10.719 -10.672 -17.031 1 62.06 42 PRO B C 1
ATOM 1500 O O . PRO B 1 42 ? -10.281 -10.984 -15.922 1 62.06 42 PRO B O 1
ATOM 1503 N N . GLY B 1 43 ? -9.922 -10.844 -18.062 1 67.88 43 GLY B N 1
ATOM 1504 C CA . GLY B 1 43 ? -8.508 -11.188 -18.078 1 67.88 43 GLY B CA 1
ATOM 1505 C C . GLY B 1 43 ? -8.25 -12.68 -18 1 67.88 43 GLY B C 1
ATOM 1506 O O . GLY B 1 43 ? -7.199 -13.109 -17.516 1 67.88 43 GLY B O 1
ATOM 1507 N N . LYS B 1 44 ? -9.375 -13.422 -18.281 1 78.31 44 LYS B N 1
ATOM 1508 C CA . LYS B 1 44 ? -9.203 -14.867 -18.281 1 78.31 44 LYS B CA 1
ATOM 1509 C C . LYS B 1 44 ? -7.949 -15.273 -19.047 1 78.31 44 LYS B C 1
ATOM 1511 O O . LYS B 1 44 ? -7.707 -14.781 -20.156 1 78.31 44 LYS B O 1
ATOM 1516 N N . GLY B 1 45 ? -7.129 -16.078 -18.359 1 86.56 45 GLY B N 1
ATOM 1517 C CA . GLY B 1 45 ? -5.93 -16.594 -19 1 86.56 45 GLY B CA 1
ATOM 1518 C C . GLY B 1 45 ? -4.691 -15.773 -18.688 1 86.56 45 GLY B C 1
ATOM 1519 O O . GLY B 1 45 ? -3.566 -16.234 -18.922 1 86.56 45 GLY B O 1
ATOM 1520 N N . SER B 1 46 ? -4.879 -14.555 -18.219 1 92.06 46 SER B N 1
ATOM 1521 C CA . SER B 1 46 ? -3.74 -13.703 -17.906 1 92.06 46 SER B CA 1
ATOM 1522 C C . SER B 1 46 ? -3.09 -14.109 -16.578 1 92.06 46 SER B C 1
ATOM 1524 O O . SER B 1 46 ? -3.77 -14.578 -15.664 1 92.06 46 SER B O 1
ATOM 1526 N N . TRP B 1 47 ? -1.763 -13.969 -16.578 1 96 47 TRP B N 1
ATOM 1527 C CA . TRP B 1 47 ? -0.995 -14.32 -15.383 1 96 47 TRP B CA 1
ATOM 1528 C C . TRP B 1 47 ? -0.697 -13.086 -14.539 1 96 47 TRP B C 1
ATOM 1530 O O . TRP B 1 47 ? -0.414 -12.016 -15.078 1 96 47 TRP B O 1
ATOM 1540 N N . SER B 1 48 ? -0.76 -13.219 -13.289 1 96.69 48 SER B N 1
ATOM 1541 C CA . SER B 1 48 ? -0.42 -12.141 -12.359 1 96.69 48 SER B CA 1
ATOM 1542 C C . SER B 1 48 ? 0.019 -12.695 -11.008 1 96.69 48 SER B C 1
ATOM 1544 O O . SER B 1 48 ? 0.029 -13.914 -10.805 1 96.69 48 SER B O 1
ATOM 1546 N N . LEU B 1 49 ? 0.422 -11.805 -10.141 1 97.81 49 LEU B N 1
ATOM 1547 C CA . LEU B 1 49 ? 0.742 -12.203 -8.773 1 97.81 49 LEU B CA 1
ATOM 1548 C C . LEU B 1 49 ? -0.492 -12.75 -8.055 1 97.81 49 LEU B C 1
ATOM 1550 O O . LEU B 1 49 ? -1.6 -12.242 -8.25 1 97.81 49 LEU B O 1
ATOM 1554 N N . PRO B 1 50 ? -0.335 -13.82 -7.242 1 96.69 50 PRO B N 1
ATOM 1555 C CA . PRO B 1 50 ? -1.478 -14.211 -6.414 1 96.69 50 PRO B CA 1
ATOM 1556 C C . PRO B 1 50 ? -1.972 -13.078 -5.516 1 96.69 50 PRO B C 1
ATOM 1558 O O . PRO B 1 50 ? -1.166 -12.305 -4.996 1 96.69 50 PRO B O 1
ATOM 1561 N N . GLY B 1 51 ? -3.217 -12.961 -5.387 1 96.62 51 GLY B N 1
ATOM 1562 C CA . GLY B 1 51 ? -3.799 -11.883 -4.602 1 96.62 51 GLY B CA 1
ATOM 1563 C C . GLY B 1 51 ? -5.309 -11.82 -4.703 1 96.62 51 GLY B C 1
ATOM 1564 O O . GLY B 1 51 ? -5.934 -12.688 -5.32 1 96.62 51 GLY B O 1
ATOM 1565 N N . GLY B 1 52 ? -5.895 -10.805 -4.082 1 96.19 52 GLY B N 1
ATOM 1566 C CA . GLY B 1 52 ? -7.336 -10.625 -4.059 1 96.19 52 GLY B CA 1
ATOM 1567 C C . GLY B 1 52 ? -7.785 -9.523 -3.111 1 96.19 52 GLY B C 1
ATOM 1568 O O . GLY B 1 52 ? -6.957 -8.781 -2.582 1 96.19 52 GLY B O 1
ATOM 1569 N N . GLY B 1 53 ? -9.031 -9.43 -2.973 1 96 53 GLY B N 1
ATOM 1570 C CA . GLY B 1 53 ? -9.594 -8.375 -2.15 1 96 53 GLY B CA 1
ATOM 1571 C C . GLY B 1 53 ? -9.398 -8.602 -0.664 1 96 53 GLY B C 1
ATOM 1572 O O . GLY B 1 53 ? -9.375 -9.75 -0.206 1 96 53 GLY B O 1
ATOM 1573 N N . VAL B 1 54 ? -9.242 -7.469 0.072 1 97.62 54 VAL B N 1
ATOM 1574 C CA . VAL B 1 54 ? -9.227 -7.504 1.531 1 97.62 54 VAL B CA 1
ATOM 1575 C C . VAL B 1 54 ? -10.656 -7.52 2.064 1 97.62 54 VAL B C 1
ATOM 1577 O O . VAL B 1 54 ? -11.508 -6.75 1.609 1 97.62 54 VAL B O 1
ATOM 1580 N N . GLU B 1 55 ? -10.938 -8.391 2.992 1 96.62 55 GLU B N 1
ATOM 1581 C CA . GLU B 1 55 ? -12.25 -8.43 3.621 1 96.62 55 GLU B CA 1
ATOM 1582 C C . GLU B 1 55 ? -12.328 -7.461 4.801 1 96.62 55 GLU B C 1
ATOM 1584 O O . GLU B 1 55 ? -11.312 -7.191 5.453 1 96.62 55 GLU B O 1
ATOM 1589 N N . LEU B 1 56 ? -13.523 -6.992 5.02 1 95.44 56 LEU B N 1
ATOM 1590 C CA . LEU B 1 56 ? -13.734 -6.039 6.102 1 95.44 56 LEU B CA 1
ATOM 1591 C C . LEU B 1 56 ? -13.273 -6.617 7.434 1 95.44 56 LEU B C 1
ATOM 1593 O O . LEU B 1 56 ? -13.672 -7.727 7.805 1 95.44 56 LEU B O 1
ATOM 1597 N N . GLY B 1 57 ? -12.422 -5.895 8.148 1 96.31 57 GLY B N 1
ATOM 1598 C CA . GLY B 1 57 ? -11.93 -6.309 9.453 1 96.31 57 GLY B CA 1
ATOM 1599 C C . GLY B 1 57 ? -10.688 -7.176 9.375 1 96.31 57 GLY B C 1
ATOM 1600 O O . GLY B 1 57 ? -10.047 -7.441 10.391 1 96.31 57 GLY B O 1
ATOM 1601 N N . GLU B 1 58 ? -10.352 -7.539 8.18 1 96.5 58 GLU B N 1
ATOM 1602 C CA . GLU B 1 58 ? -9.172 -8.344 7.902 1 96.5 58 GLU B CA 1
ATOM 1603 C C . GLU B 1 58 ? -7.953 -7.469 7.617 1 96.5 58 GLU B C 1
ATOM 1605 O O . GLU B 1 58 ? -8.039 -6.504 6.855 1 96.5 58 GLU B O 1
ATOM 1610 N N . THR B 1 59 ? -6.805 -7.75 8.344 1 98.12 59 THR B N 1
ATOM 1611 C CA . THR B 1 59 ? -5.609 -7.004 7.973 1 98.12 59 THR B CA 1
ATOM 1612 C C . THR B 1 59 ? -5.145 -7.383 6.566 1 98.12 59 THR B C 1
ATOM 1614 O O . THR B 1 59 ? -5.461 -8.469 6.074 1 98.12 59 THR B O 1
ATOM 1617 N N . SER B 1 60 ? -4.449 -6.477 5.957 1 98.62 60 SER B N 1
ATOM 1618 C CA . SER B 1 60 ? -3.91 -6.793 4.641 1 98.62 60 SER B CA 1
ATOM 1619 C C . SER B 1 60 ? -2.967 -7.988 4.699 1 98.62 60 SER B C 1
ATOM 1621 O O . SER B 1 60 ? -2.902 -8.781 3.758 1 98.62 60 SER B O 1
ATOM 1623 N N . ALA B 1 61 ? -2.15 -8.141 5.762 1 98.5 61 ALA B N 1
ATOM 1624 C CA . ALA B 1 61 ? -1.272 -9.297 5.93 1 98.5 61 ALA B CA 1
ATOM 1625 C C . ALA B 1 61 ? -2.076 -10.594 5.969 1 98.5 61 ALA B C 1
ATOM 1627 O O . ALA B 1 61 ? -1.707 -11.578 5.324 1 98.5 61 ALA B O 1
ATOM 1628 N N . ASP B 1 62 ? -3.146 -10.578 6.719 1 98.12 62 ASP B N 1
ATOM 1629 C CA . ASP B 1 62 ? -4.008 -11.758 6.797 1 98.12 62 ASP B CA 1
ATOM 1630 C C . ASP B 1 62 ? -4.633 -12.062 5.438 1 98.12 62 ASP B C 1
ATOM 1632 O O . ASP B 1 62 ? -4.754 -13.234 5.055 1 98.12 62 ASP B O 1
ATOM 1636 N N . ALA B 1 63 ? -5.098 -11.039 4.754 1 98.44 63 ALA B N 1
ATOM 1637 C CA . ALA B 1 63 ? -5.648 -11.211 3.412 1 98.44 63 ALA B CA 1
ATOM 1638 C C . ALA B 1 63 ? -4.625 -11.844 2.473 1 98.44 63 ALA B C 1
ATOM 1640 O O . ALA B 1 63 ? -4.953 -12.75 1.706 1 98.44 63 ALA B O 1
ATOM 1641 N N . ALA B 1 64 ? -3.371 -11.375 2.529 1 98.5 64 ALA B N 1
ATOM 1642 C CA . ALA B 1 64 ? -2.303 -11.914 1.69 1 98.5 64 ALA B CA 1
ATOM 1643 C C . ALA B 1 64 ? -2.113 -13.406 1.936 1 98.5 64 ALA B C 1
ATOM 1645 O O . ALA B 1 64 ? -2.018 -14.188 0.988 1 98.5 64 ALA B O 1
ATOM 1646 N N . ARG B 1 65 ? -2.09 -13.766 3.166 1 97.62 65 ARG B N 1
ATOM 1647 C CA . ARG B 1 65 ? -1.909 -15.172 3.523 1 97.62 65 ARG B CA 1
ATOM 1648 C C . ARG B 1 65 ? -3.088 -16.016 3.047 1 97.62 65 ARG B C 1
ATOM 1650 O O . ARG B 1 65 ? -2.898 -17.109 2.506 1 97.62 65 ARG B O 1
ATOM 1657 N N . ARG B 1 66 ? -4.293 -15.523 3.275 1 97.44 66 ARG B N 1
ATOM 1658 C CA . ARG B 1 66 ? -5.496 -16.234 2.863 1 97.44 66 ARG B CA 1
ATOM 1659 C C . ARG B 1 66 ? -5.523 -16.438 1.354 1 97.44 66 ARG B C 1
ATOM 1661 O O . ARG B 1 66 ? -5.75 -17.562 0.877 1 97.44 66 ARG B O 1
ATOM 1668 N N . GLU B 1 67 ? -5.32 -15.359 0.603 1 96.19 67 GLU B N 1
ATOM 1669 C CA . GLU B 1 67 ? -5.352 -15.422 -0.854 1 96.19 67 GLU B CA 1
ATOM 1670 C C . GLU B 1 67 ? -4.285 -16.375 -1.385 1 96.19 67 GLU B C 1
ATOM 1672 O O . GLU B 1 67 ? -4.523 -17.109 -2.348 1 96.19 67 GLU B O 1
ATOM 1677 N N . LEU B 1 68 ? -3.068 -16.328 -0.794 1 95.44 68 LEU B N 1
ATOM 1678 C CA . LEU B 1 68 ? -1.991 -17.219 -1.238 1 95.44 68 LEU B CA 1
ATOM 1679 C C . LEU B 1 68 ? -2.352 -18.672 -1.004 1 95.44 68 LEU B C 1
ATOM 1681 O O . LEU B 1 68 ? -2.092 -19.531 -1.856 1 95.44 68 LEU B O 1
ATOM 1685 N N . GLU B 1 69 ? -2.91 -18.969 0.125 1 94.25 69 GLU B N 1
ATOM 1686 C CA . GLU B 1 69 ? -3.354 -20.328 0.416 1 94.25 69 GLU B CA 1
ATOM 1687 C C . GLU B 1 69 ? -4.453 -20.766 -0.547 1 94.25 69 GLU B C 1
ATOM 1689 O O . GLU B 1 69 ? -4.406 -21.875 -1.085 1 94.25 69 GLU B O 1
ATOM 1694 N N . GLU B 1 70 ? -5.43 -19.922 -0.78 1 92.62 70 GLU B N 1
ATOM 1695 C CA . GLU B 1 70 ? -6.57 -20.25 -1.635 1 92.62 70 GLU B CA 1
ATOM 1696 C C . GLU B 1 70 ? -6.125 -20.484 -3.076 1 92.62 70 GLU B C 1
ATOM 1698 O O . GLU B 1 70 ? -6.586 -21.422 -3.73 1 92.62 70 GLU B O 1
ATOM 1703 N N . GLU B 1 71 ? -5.23 -19.656 -3.592 1 91.56 71 GLU B N 1
ATOM 1704 C CA . GLU B 1 71 ? -4.898 -19.688 -5.016 1 91.56 71 GLU B CA 1
ATOM 1705 C C . GLU B 1 71 ? -3.713 -20.609 -5.293 1 91.56 71 GLU B C 1
ATOM 1707 O O . GLU B 1 71 ? -3.564 -21.125 -6.402 1 91.56 71 GLU B O 1
ATOM 1712 N N . CYS B 1 72 ? -2.758 -20.812 -4.305 1 92 72 CYS B N 1
ATOM 1713 C CA . CYS B 1 72 ? -1.505 -21.5 -4.59 1 92 72 CYS B CA 1
ATOM 1714 C C . CYS B 1 72 ? -1.278 -22.641 -3.609 1 92 72 CYS B C 1
ATOM 1716 O O . CYS B 1 72 ? -0.287 -23.359 -3.715 1 92 72 CYS B O 1
ATOM 1718 N N . ARG B 1 73 ? -2.133 -22.812 -2.584 1 90.38 73 ARG B N 1
ATOM 1719 C CA . ARG B 1 73 ? -2.008 -23.844 -1.556 1 90.38 73 ARG B CA 1
ATOM 1720 C C . ARG B 1 73 ? -0.691 -23.703 -0.798 1 90.38 73 ARG B C 1
ATOM 1722 O O . ARG B 1 73 ? -0.059 -24.703 -0.452 1 90.38 73 ARG B O 1
ATOM 1729 N N . LEU B 1 74 ? -0.204 -22.531 -0.713 1 91.06 74 LEU B N 1
ATOM 1730 C CA . LEU B 1 74 ? 0.996 -22.219 0.056 1 91.06 74 LEU B CA 1
ATOM 1731 C C . LEU B 1 74 ? 0.635 -21.594 1.399 1 91.06 74 LEU B C 1
ATOM 1733 O O . LEU B 1 74 ? -0.08 -20.594 1.449 1 91.06 74 LEU B O 1
ATOM 1737 N N . SER B 1 75 ? 1.098 -22.281 2.49 1 89.38 75 SER B N 1
ATOM 1738 C CA . SER B 1 75 ? 0.804 -21.781 3.826 1 89.38 75 SER B CA 1
ATOM 1739 C C . SER B 1 75 ? 1.809 -22.297 4.848 1 89.38 75 SER B C 1
ATOM 1741 O O . SER B 1 75 ? 2.668 -23.125 4.52 1 89.38 75 SER B O 1
ATOM 1743 N N . GLY B 1 76 ? 1.68 -21.703 5.984 1 85.81 76 GLY B N 1
ATOM 1744 C CA . GLY B 1 76 ? 2.416 -22.203 7.133 1 85.81 76 GLY B CA 1
ATOM 1745 C C . GLY B 1 76 ? 3.922 -22.172 6.938 1 85.81 76 GLY B C 1
ATOM 1746 O O . GLY B 1 76 ? 4.473 -21.156 6.523 1 85.81 76 GLY B O 1
ATOM 1747 N N . GLY B 1 77 ? 4.559 -23.188 7.312 1 84.06 77 GLY B N 1
ATOM 1748 C CA . GLY B 1 77 ? 6.008 -23.281 7.34 1 84.06 77 GLY B CA 1
ATOM 1749 C C . GLY B 1 77 ? 6.629 -23.344 5.957 1 84.06 77 GLY B C 1
ATOM 1750 O O . GLY B 1 77 ? 7.844 -23.203 5.809 1 84.06 77 GLY B O 1
ATOM 1751 N N . ALA B 1 78 ? 5.852 -23.484 4.949 1 88.56 78 ALA B N 1
ATOM 1752 C CA . ALA B 1 78 ? 6.359 -23.562 3.58 1 88.56 78 ALA B CA 1
ATOM 1753 C C . ALA B 1 78 ? 6.68 -22.172 3.037 1 88.56 78 ALA B C 1
ATOM 1755 O O . ALA B 1 78 ? 7.344 -22.047 2.008 1 88.56 78 ALA B O 1
ATOM 1756 N N . VAL B 1 79 ? 6.176 -21.188 3.742 1 94.94 79 VAL B N 1
ATOM 1757 C CA . VAL B 1 79 ? 6.332 -19.812 3.266 1 94.94 79 VAL B CA 1
ATOM 1758 C C . VAL B 1 79 ? 6.957 -18.953 4.363 1 94.94 79 VAL B C 1
ATOM 1760 O O . VAL B 1 79 ? 6.516 -18.984 5.516 1 94.94 79 VAL B O 1
ATOM 1763 N N . ARG B 1 80 ? 8 -18.219 4.094 1 96.38 80 ARG B N 1
ATOM 1764 C CA . ARG B 1 80 ? 8.578 -17.203 4.961 1 96.38 80 ARG B CA 1
ATOM 1765 C C . ARG B 1 80 ? 8.195 -15.797 4.484 1 96.38 80 ARG B C 1
ATOM 1767 O O . ARG B 1 80 ? 8.375 -15.469 3.309 1 96.38 80 ARG B O 1
ATOM 1774 N N . TRP B 1 81 ? 7.703 -15 5.402 1 97.88 81 TRP B N 1
ATOM 1775 C CA . TRP B 1 81 ? 7.113 -13.719 5.02 1 97.88 81 TRP B CA 1
ATOM 1776 C C . TRP B 1 81 ? 7.996 -12.562 5.465 1 97.88 81 TRP B C 1
ATOM 1778 O O . TRP B 1 81 ? 8.555 -12.578 6.562 1 97.88 81 TRP B O 1
ATOM 1788 N N . HIS B 1 82 ? 8.125 -11.531 4.598 1 98 82 HIS B N 1
ATOM 1789 C CA . HIS B 1 82 ? 8.445 -10.211 5.129 1 98 82 HIS B CA 1
ATOM 1790 C C . HIS B 1 82 ? 7.277 -9.633 5.918 1 98 82 HIS B C 1
ATOM 1792 O O . HIS B 1 82 ? 6.113 -9.867 5.574 1 98 82 HIS B O 1
ATOM 1798 N N . ALA B 1 83 ? 7.48 -8.852 6.938 1 95.88 83 ALA B N 1
ATOM 1799 C CA . ALA B 1 83 ? 6.508 -8.453 7.953 1 95.88 83 ALA B CA 1
ATOM 1800 C C . ALA B 1 83 ? 5.438 -7.543 7.363 1 95.88 83 ALA B C 1
ATOM 1802 O O . ALA B 1 83 ? 4.285 -7.559 7.801 1 95.88 83 ALA B O 1
ATOM 1803 N N . GLY B 1 84 ? 5.691 -6.738 6.375 1 97.44 84 GLY B N 1
ATOM 1804 C CA . GLY B 1 84 ? 4.734 -5.801 5.812 1 97.44 84 GLY B CA 1
ATOM 1805 C C . GLY B 1 84 ? 4.855 -5.652 4.309 1 97.44 84 GLY B C 1
ATOM 1806 O O . GLY B 1 84 ? 5.75 -6.234 3.691 1 97.44 84 GLY B O 1
ATOM 1807 N N . PRO B 1 85 ? 3.869 -4.863 3.76 1 98.81 85 PRO B N 1
ATOM 1808 C CA . PRO B 1 85 ? 3.977 -4.605 2.322 1 98.81 85 PRO B CA 1
ATOM 1809 C C . PRO B 1 85 ? 5.25 -3.848 1.953 1 98.81 85 PRO B C 1
ATOM 1811 O O . PRO B 1 85 ? 5.715 -3.004 2.723 1 98.81 85 PRO B O 1
ATOM 1814 N N . PHE B 1 86 ? 5.773 -4.172 0.786 1 98.75 86 PHE B N 1
ATOM 1815 C CA . PHE B 1 86 ? 6.996 -3.48 0.394 1 98.75 86 PHE B CA 1
ATOM 1816 C C . PHE B 1 86 ? 6.688 -2.316 -0.541 1 98.75 86 PHE B C 1
ATOM 1818 O O . PHE B 1 86 ? 7.543 -1.466 -0.786 1 98.75 86 PHE B O 1
ATOM 1825 N N . THR B 1 87 ? 5.555 -2.264 -1.074 1 98.81 87 THR B N 1
ATOM 1826 C CA . THR B 1 87 ? 5.008 -1.152 -1.848 1 98.81 87 THR B CA 1
ATOM 1827 C C . THR B 1 87 ? 3.498 -1.295 -2.008 1 98.81 87 THR B C 1
ATOM 1829 O O . THR B 1 87 ? 2.877 -2.145 -1.365 1 98.81 87 THR B O 1
ATOM 1832 N N . ALA B 1 88 ? 2.877 -0.412 -2.74 1 98.81 88 ALA B N 1
ATOM 1833 C CA . ALA B 1 88 ? 1.487 -0.503 -3.178 1 98.81 88 ALA B CA 1
ATOM 1834 C C . ALA B 1 88 ? 1.328 -0.006 -4.609 1 98.81 88 ALA B C 1
ATOM 1836 O O . ALA B 1 88 ? 2.145 0.782 -5.094 1 98.81 88 ALA B O 1
ATOM 1837 N N . THR B 1 89 ? 0.333 -0.497 -5.32 1 98.5 89 THR B N 1
ATOM 1838 C CA . THR B 1 89 ? 0.06 -0.109 -6.699 1 98.5 89 THR B CA 1
ATOM 1839 C C . THR B 1 89 ? -1.437 0.096 -6.914 1 98.5 89 THR B C 1
ATOM 1841 O O . THR B 1 89 ? -2.258 -0.424 -6.156 1 98.5 89 THR B O 1
ATOM 1844 N N . ASP B 1 90 ? -1.746 0.85 -7.926 1 97.81 90 ASP B N 1
ATOM 1845 C CA . ASP B 1 90 ? -3.131 1.053 -8.344 1 97.81 90 ASP B CA 1
ATOM 1846 C C . ASP B 1 90 ? -3.516 0.082 -9.461 1 97.81 90 ASP B C 1
ATOM 1848 O O . ASP B 1 90 ? -2.684 -0.273 -10.297 1 97.81 90 ASP B O 1
ATOM 1852 N N . ALA B 1 91 ? -4.746 -0.363 -9.469 1 95.81 91 ALA B N 1
ATOM 1853 C CA . ALA B 1 91 ? -5.402 -0.982 -10.617 1 95.81 91 ALA B CA 1
ATOM 1854 C C . ALA B 1 91 ? -6.746 -0.323 -10.906 1 95.81 91 ALA B C 1
ATOM 1856 O O . ALA B 1 91 ? -7.691 -0.467 -10.125 1 95.81 91 ALA B O 1
ATOM 1857 N N . ILE B 1 92 ? -6.824 0.424 -11.969 1 95.06 92 ILE B N 1
ATOM 1858 C CA . ILE B 1 92 ? -8.039 1.137 -12.352 1 95.06 92 ILE B CA 1
ATOM 1859 C C . ILE B 1 92 ? -8.492 0.679 -13.734 1 95.06 92 ILE B C 1
ATOM 1861 O O . ILE B 1 92 ? -7.762 0.834 -14.719 1 95.06 92 ILE B O 1
ATOM 1865 N N . TYR B 1 93 ? -9.625 0.107 -13.781 1 91.19 93 TYR B N 1
ATOM 1866 C CA . TYR B 1 93 ? -10.203 -0.37 -15.031 1 91.19 93 TYR B CA 1
ATOM 1867 C C . TYR B 1 93 ? -11.469 0.411 -15.383 1 91.19 93 TYR B C 1
ATOM 1869 O O . TYR B 1 93 ? -12.352 0.583 -14.539 1 91.19 93 TYR B O 1
ATOM 1877 N N . ARG B 1 94 ? -11.516 0.834 -16.547 1 92.44 94 ARG B N 1
ATOM 1878 C CA . ARG B 1 94 ? -12.68 1.576 -17.016 1 92.44 94 ARG B CA 1
ATOM 1879 C C . ARG B 1 94 ? -13.422 0.796 -18.109 1 92.44 94 ARG B C 1
ATOM 1881 O O . ARG B 1 94 ? -12.805 0.041 -18.859 1 92.44 94 ARG B O 1
ATOM 1888 N N . ASP B 1 95 ? -14.734 1.006 -18.141 1 90.81 95 ASP B N 1
ATOM 1889 C CA . ASP B 1 95 ? -15.516 0.349 -19.188 1 90.81 95 ASP B CA 1
ATOM 1890 C C . ASP B 1 95 ? -15.5 1.163 -20.484 1 90.81 95 ASP B C 1
ATOM 1892 O O . ASP B 1 95 ? -14.766 2.148 -20.594 1 90.81 95 ASP B O 1
ATOM 1896 N N . ALA B 1 96 ? -16.25 0.693 -21.438 1 91.69 96 ALA B N 1
ATOM 1897 C CA . ALA B 1 96 ? -16.25 1.281 -22.781 1 91.69 96 ALA B CA 1
ATOM 1898 C C . ALA B 1 96 ? -16.75 2.723 -22.75 1 91.69 96 ALA B C 1
ATOM 1900 O O . ALA B 1 96 ? -16.375 3.539 -23.578 1 91.69 96 ALA B O 1
ATOM 1901 N N . ASP B 1 97 ? -17.547 3.127 -21.75 1 93.5 97 ASP B N 1
ATOM 1902 C CA . ASP B 1 97 ? -18.109 4.469 -21.641 1 93.5 97 ASP B CA 1
ATOM 1903 C C . ASP B 1 97 ? -17.234 5.363 -20.766 1 93.5 97 ASP B C 1
ATOM 1905 O O . ASP B 1 97 ? -17.562 6.531 -20.547 1 93.5 97 ASP B O 1
ATOM 1909 N N . GLY B 1 98 ? -16.188 4.742 -20.219 1 91.19 98 GLY B N 1
ATOM 1910 C CA . GLY B 1 98 ? -15.242 5.527 -19.438 1 91.19 98 GLY B CA 1
ATOM 1911 C C . GLY B 1 98 ? -15.523 5.484 -17.953 1 91.19 98 GLY B C 1
ATOM 1912 O O . GLY B 1 98 ? -14.773 6.062 -17.156 1 91.19 98 GLY B O 1
ATOM 1913 N N . ALA B 1 99 ? -16.578 4.797 -17.609 1 92.5 99 ALA B N 1
ATOM 1914 C CA . ALA B 1 99 ? -16.906 4.672 -16.188 1 92.5 99 ALA B CA 1
ATOM 1915 C C . ALA B 1 99 ? -15.953 3.715 -15.484 1 92.5 99 ALA B C 1
ATOM 1917 O O . ALA B 1 99 ? -15.539 2.709 -16.062 1 92.5 99 ALA B O 1
ATOM 1918 N N . VAL B 1 100 ? -15.602 4.039 -14.234 1 93.56 100 VAL B N 1
ATOM 1919 C CA . VAL B 1 100 ? -14.711 3.176 -13.461 1 93.56 100 VAL B CA 1
ATOM 1920 C C . VAL B 1 100 ? -15.438 1.885 -13.094 1 93.56 100 VAL B C 1
ATOM 1922 O O . VAL B 1 100 ? -16.359 1.896 -12.281 1 93.56 100 VAL B O 1
ATOM 1925 N N . GLN B 1 101 ? -15.016 0.857 -13.695 1 92 101 GLN B N 1
ATOM 1926 C CA . GLN B 1 101 ? -15.602 -0.451 -13.406 1 92 101 GLN B CA 1
ATOM 1927 C C . GLN B 1 101 ? -14.984 -1.059 -12.148 1 92 101 GLN B C 1
ATOM 1929 O O . GLN B 1 101 ? -15.703 -1.602 -11.305 1 92 101 GLN B O 1
ATOM 1934 N N . PHE B 1 102 ? -13.641 -0.997 -12.102 1 92.56 102 PHE B N 1
ATOM 1935 C CA . PHE B 1 102 ? -12.914 -1.479 -10.938 1 92.56 102 PHE B CA 1
ATOM 1936 C C . PHE B 1 102 ? -11.812 -0.501 -10.547 1 92.56 102 PHE B C 1
ATOM 1938 O O . PHE B 1 102 ? -11.148 0.074 -11.406 1 92.56 102 PHE B O 1
ATOM 1945 N N . HIS B 1 103 ? -11.641 -0.318 -9.258 1 96.06 103 HIS B N 1
ATOM 1946 C CA . HIS B 1 103 ? -10.57 0.504 -8.695 1 96.06 103 HIS B CA 1
ATOM 1947 C C . HIS B 1 103 ? -10.031 -0.1 -7.406 1 96.06 103 HIS B C 1
ATOM 1949 O O . HIS B 1 103 ? -10.719 -0.099 -6.379 1 96.06 103 HIS B O 1
ATOM 1955 N N . TYR B 1 104 ? -8.773 -0.556 -7.52 1 96.81 104 TYR B N 1
ATOM 1956 C CA . TYR B 1 104 ? -8.141 -1.183 -6.363 1 96.81 104 TYR B CA 1
ATOM 1957 C C . TYR B 1 104 ? -6.852 -0.465 -5.992 1 96.81 104 TYR B C 1
ATOM 1959 O O . TYR B 1 104 ? -6.086 -0.055 -6.871 1 96.81 104 TYR B O 1
ATOM 1967 N N . LEU B 1 105 ? -6.641 -0.238 -4.742 1 98.44 105 LEU B N 1
ATOM 1968 C CA . LEU B 1 105 ? -5.309 -0.073 -4.176 1 98.44 105 LEU B CA 1
ATOM 1969 C C . LEU B 1 105 ? -4.773 -1.401 -3.65 1 98.44 105 LEU B C 1
ATOM 1971 O O . LEU B 1 105 ? -5.387 -2.021 -2.777 1 98.44 105 LEU B O 1
ATOM 1975 N N . ILE B 1 106 ? -3.645 -1.799 -4.199 1 98.75 106 ILE B N 1
ATOM 1976 C CA . ILE B 1 106 ? -3.146 -3.145 -3.939 1 98.75 106 ILE B CA 1
ATOM 1977 C C . ILE B 1 106 ? -1.872 -3.072 -3.102 1 98.75 106 ILE B C 1
ATOM 1979 O O . ILE B 1 106 ? -0.847 -2.564 -3.562 1 98.75 106 ILE B O 1
ATOM 1983 N N . ALA B 1 107 ? -1.903 -3.516 -1.814 1 98.94 107 ALA B N 1
ATOM 1984 C CA . ALA B 1 107 ? -0.688 -3.699 -1.026 1 98.94 107 ALA B CA 1
ATOM 1985 C C . ALA B 1 107 ? 0.115 -4.898 -1.526 1 98.94 107 ALA B C 1
ATOM 1987 O O . ALA B 1 107 ? -0.421 -6 -1.656 1 98.94 107 ALA B O 1
ATOM 1988 N N . GLN B 1 108 ? 1.378 -4.691 -1.849 1 98.94 108 GLN B N 1
ATOM 1989 C CA . GLN B 1 108 ? 2.244 -5.738 -2.371 1 98.94 108 GLN B CA 1
ATOM 1990 C C . GLN B 1 108 ? 3.096 -6.355 -1.263 1 98.94 108 GLN B C 1
ATOM 1992 O O . GLN B 1 108 ? 3.908 -5.664 -0.642 1 98.94 108 GLN B O 1
ATOM 1997 N N . PHE B 1 109 ? 2.91 -7.609 -0.984 1 98.88 109 PHE B N 1
ATOM 1998 C CA . PHE B 1 109 ? 3.662 -8.328 0.039 1 98.88 109 PHE B CA 1
ATOM 1999 C C . PHE B 1 109 ? 4.777 -9.156 -0.588 1 98.88 109 PHE B C 1
ATOM 2001 O O . PHE B 1 109 ? 4.734 -9.453 -1.783 1 98.88 109 PHE B O 1
ATOM 2008 N N . TYR B 1 110 ? 5.781 -9.453 0.196 1 98.69 110 TYR B N 1
ATOM 2009 C CA . TYR B 1 110 ? 6.922 -10.258 -0.231 1 98.69 110 TYR B CA 1
ATOM 2010 C C . TYR B 1 110 ? 7.059 -11.508 0.628 1 98.69 110 TYR B C 1
ATOM 2012 O O . TYR B 1 110 ? 6.961 -11.438 1.855 1 98.69 110 TYR B O 1
ATOM 2020 N N . ALA B 1 111 ? 7.258 -12.57 0.019 1 97.81 111 ALA B N 1
ATOM 2021 C CA . ALA B 1 111 ? 7.477 -13.844 0.703 1 97.81 111 ALA B CA 1
ATOM 2022 C C . ALA B 1 111 ? 8.445 -14.727 -0.077 1 97.81 111 ALA B C 1
ATOM 2024 O O . ALA B 1 111 ? 8.75 -14.453 -1.241 1 97.81 111 ALA B O 1
ATOM 2025 N N . GLU B 1 112 ? 8.984 -15.719 0.618 1 95.88 112 GLU B N 1
ATOM 2026 C CA . GLU B 1 112 ? 9.844 -16.719 0.01 1 95.88 112 GLU B CA 1
ATOM 2027 C C . GLU B 1 112 ? 9.297 -18.125 0.248 1 95.88 112 GLU B C 1
ATOM 2029 O O . GLU B 1 112 ? 8.789 -18.422 1.33 1 95.88 112 GLU B O 1
ATOM 2034 N N . ALA B 1 113 ? 9.312 -18.875 -0.78 1 93.06 113 ALA B N 1
ATOM 2035 C CA . ALA B 1 113 ? 8.859 -20.266 -0.666 1 93.06 113 ALA B CA 1
ATOM 2036 C C . ALA B 1 113 ? 9.734 -21.188 -1.496 1 93.06 113 ALA B C 1
ATOM 2038 O O . ALA B 1 113 ? 10.281 -20.797 -2.529 1 93.06 113 ALA B O 1
ATOM 2039 N N . ALA B 1 114 ? 10 -22.391 -1.015 1 83.12 114 ALA B N 1
ATOM 2040 C CA . ALA B 1 114 ? 10.742 -23.359 -1.804 1 83.12 114 ALA B CA 1
ATOM 2041 C C . ALA B 1 114 ? 9.922 -23.828 -3.004 1 83.12 114 ALA B C 1
ATOM 2043 O O . ALA B 1 114 ? 9.742 -23.094 -3.967 1 83.12 114 ALA B O 1
ATOM 2044 N N . ALA B 1 115 ? 9.445 -25.047 -2.963 1 68.31 115 ALA B N 1
ATOM 2045 C CA . ALA B 1 115 ? 8.688 -25.594 -4.082 1 68.31 115 ALA B CA 1
ATOM 2046 C C . ALA B 1 115 ? 7.184 -25.422 -3.861 1 68.31 115 ALA B C 1
ATOM 2048 O O . ALA B 1 115 ? 6.727 -25.297 -2.721 1 68.31 115 ALA B O 1
ATOM 2049 N N . ALA B 1 116 ? 6.605 -24.688 -4.84 1 61.91 116 ALA B N 1
ATOM 2050 C CA . ALA B 1 116 ? 5.148 -24.766 -4.797 1 61.91 116 ALA B CA 1
ATOM 2051 C C . ALA B 1 116 ? 4.637 -26.047 -5.434 1 61.91 116 ALA B C 1
ATOM 2053 O O . ALA B 1 116 ? 5.262 -26.578 -6.352 1 61.91 116 ALA B O 1
ATOM 2054 N N . ASP B 1 117 ? 3.902 -26.719 -4.652 1 58.41 117 ASP B N 1
ATOM 2055 C CA . ASP B 1 117 ? 3.293 -27.906 -5.242 1 58.41 117 ASP B CA 1
ATOM 2056 C C . ASP B 1 117 ? 2.652 -27.594 -6.59 1 58.41 117 ASP B C 1
ATOM 2058 O O . ASP B 1 117 ? 2.281 -26.453 -6.852 1 58.41 117 ASP B O 1
ATOM 2062 N N . ASP B 1 118 ? 2.783 -28.531 -7.492 1 56.16 118 ASP B N 1
ATOM 2063 C CA . ASP B 1 118 ? 2.221 -28.453 -8.836 1 56.16 118 ASP B CA 1
ATOM 2064 C C . ASP B 1 118 ? 0.771 -27.969 -8.797 1 56.16 118 ASP B C 1
ATOM 2066 O O . ASP B 1 118 ? -0.094 -28.641 -8.227 1 56.16 118 ASP B O 1
ATOM 2070 N N . ALA B 1 119 ? 0.561 -26.766 -8.5 1 60.81 119 ALA B N 1
ATOM 2071 C CA . ALA B 1 119 ? -0.804 -26.312 -8.75 1 60.81 119 ALA B CA 1
ATOM 2072 C C . ALA B 1 119 ? -0.979 -25.891 -10.211 1 60.81 119 ALA B C 1
ATOM 2074 O O . ALA B 1 119 ? -0.095 -25.25 -10.789 1 60.81 119 ALA B O 1
ATOM 2075 N N . MET B 1 120 ? -1.998 -26.547 -10.922 1 61.81 120 MET B N 1
ATOM 2076 C CA . MET B 1 120 ? -2.273 -26.375 -12.344 1 61.81 120 MET B CA 1
ATOM 2077 C C . MET B 1 120 ? -2.4 -24.906 -12.703 1 61.81 120 MET B C 1
ATOM 2079 O O . MET B 1 120 ? -2.084 -24.5 -13.828 1 61.81 120 MET B O 1
ATOM 2083 N N . ASP B 1 121 ? -2.547 -24.016 -11.719 1 84.56 121 ASP B N 1
ATOM 2084 C CA . ASP B 1 121 ? -2.83 -22.641 -12.07 1 84.56 121 ASP B CA 1
ATOM 2085 C C . ASP B 1 121 ? -1.813 -21.688 -11.445 1 84.56 121 ASP B C 1
ATOM 2087 O O . ASP B 1 121 ? -2.086 -20.5 -11.281 1 84.56 121 ASP B O 1
ATOM 2091 N N . ALA B 1 122 ? -0.636 -22.266 -11.086 1 91.75 122 ALA B N 1
ATOM 2092 C CA . ALA B 1 122 ? 0.475 -21.469 -10.57 1 91.75 122 ALA B CA 1
ATOM 2093 C C . ALA B 1 122 ? 1.802 -21.938 -11.164 1 91.75 122 ALA B C 1
ATOM 2095 O O . ALA B 1 122 ? 2.062 -23.141 -11.266 1 91.75 122 ALA B O 1
ATOM 2096 N N . ARG B 1 123 ? 2.598 -20.969 -11.617 1 92.38 123 ARG B N 1
ATOM 2097 C CA . ARG B 1 123 ? 3.877 -21.281 -12.25 1 92.38 123 ARG B CA 1
ATOM 2098 C C . ARG B 1 123 ? 4.957 -20.297 -11.812 1 92.38 123 ARG B C 1
ATOM 2100 O O . ARG B 1 123 ? 4.672 -19.125 -11.578 1 92.38 123 ARG B O 1
ATOM 2107 N N . TRP B 1 124 ? 6.164 -20.844 -11.75 1 94.19 124 TRP B N 1
ATOM 2108 C CA . TRP B 1 124 ? 7.32 -20 -11.484 1 94.19 124 TRP B CA 1
ATOM 2109 C C . TRP B 1 124 ? 7.805 -19.312 -12.758 1 94.19 124 TRP B C 1
ATOM 2111 O O . TRP B 1 124 ? 7.992 -19.969 -13.789 1 94.19 124 TRP B O 1
ATOM 2121 N N . TRP B 1 125 ? 7.949 -17.984 -12.664 1 95.25 125 TRP B N 1
ATOM 2122 C CA . TRP B 1 125 ? 8.391 -17.156 -13.789 1 95.25 125 TRP B CA 1
ATOM 2123 C C . TRP B 1 125 ? 9.68 -16.422 -13.445 1 95.25 125 TRP B C 1
ATOM 2125 O O . TRP B 1 125 ? 9.805 -15.852 -12.359 1 95.25 125 TRP B O 1
ATOM 2135 N N . SER B 1 126 ? 10.664 -16.453 -14.406 1 96.31 126 SER B N 1
ATOM 2136 C CA . SER B 1 126 ? 11.797 -15.547 -14.266 1 96.31 126 SER B CA 1
ATOM 2137 C C . SER B 1 126 ? 11.391 -14.102 -14.539 1 96.31 126 SER B C 1
ATOM 2139 O O . SER B 1 126 ? 10.328 -13.852 -15.117 1 96.31 126 SER B O 1
ATOM 2141 N N . LEU B 1 127 ? 12.234 -13.164 -14.141 1 97.19 127 LEU B N 1
ATOM 2142 C CA . LEU B 1 127 ? 11.953 -11.758 -14.422 1 97.19 127 LEU B CA 1
ATOM 2143 C C . LEU B 1 127 ? 11.898 -11.508 -15.93 1 97.19 127 LEU B C 1
ATOM 2145 O O . LEU B 1 127 ? 11.102 -10.688 -16.391 1 97.19 127 LEU B O 1
ATOM 2149 N N . ALA B 1 128 ? 12.766 -12.188 -16.656 1 97.44 128 ALA B N 1
ATOM 2150 C CA . ALA B 1 128 ? 12.773 -12.055 -18.109 1 97.44 128 ALA B CA 1
ATOM 2151 C C . ALA B 1 128 ? 11.469 -12.562 -18.719 1 97.44 128 ALA B C 1
ATOM 2153 O O . ALA B 1 128 ? 10.922 -11.945 -19.641 1 97.44 128 ALA B O 1
ATOM 2154 N N . GLU B 1 129 ? 11 -13.688 -18.266 1 97.38 129 GLU B N 1
ATOM 2155 C CA . GLU B 1 129 ? 9.719 -14.219 -18.719 1 97.38 129 GLU B CA 1
ATOM 2156 C C . GLU B 1 129 ? 8.57 -13.273 -18.391 1 97.38 129 GLU B C 1
ATOM 2158 O O . GLU B 1 129 ? 7.664 -13.086 -19.203 1 97.38 129 GLU B O 1
ATOM 2163 N N . VAL B 1 130 ? 8.609 -12.711 -17.219 1 98.12 130 VAL B N 1
ATOM 2164 C CA . VAL B 1 130 ? 7.582 -11.758 -16.812 1 98.12 130 VAL B CA 1
ATOM 2165 C C . VAL B 1 130 ? 7.594 -10.555 -17.75 1 98.12 130 VAL B C 1
ATOM 2167 O O . VAL B 1 130 ? 6.543 -10.125 -18.234 1 98.12 130 VAL B O 1
ATOM 2170 N N . ALA B 1 131 ? 8.75 -10.008 -18 1 97.75 131 ALA B N 1
ATOM 2171 C CA . ALA B 1 131 ? 8.891 -8.867 -18.891 1 97.75 131 ALA B CA 1
ATOM 2172 C C . ALA B 1 131 ? 8.328 -9.188 -20.281 1 97.75 131 ALA B C 1
ATOM 2174 O O . ALA B 1 131 ? 7.559 -8.398 -20.844 1 97.75 131 ALA B O 1
ATOM 2175 N N . GLY B 1 132 ? 8.742 -10.32 -20.828 1 97.69 132 GLY B N 1
ATOM 2176 C CA . GLY B 1 132 ? 8.219 -10.75 -22.109 1 97.69 132 GLY B CA 1
ATOM 2177 C C . GLY B 1 132 ? 6.711 -10.938 -22.109 1 97.69 132 GLY B C 1
ATOM 2178 O O . GLY B 1 132 ? 6.031 -10.539 -23.062 1 97.69 132 GLY B O 1
ATOM 2179 N N . GLY B 1 133 ? 6.188 -11.57 -21.078 1 97.25 133 GLY B N 1
ATOM 2180 C CA . GLY B 1 133 ? 4.758 -11.812 -20.938 1 97.25 133 GLY B CA 1
ATOM 2181 C C . GLY B 1 133 ? 3.945 -10.539 -20.828 1 97.25 133 GLY B C 1
ATOM 2182 O O . GLY B 1 133 ? 2.84 -10.453 -21.375 1 97.25 133 GLY B O 1
ATOM 2183 N N . GLU B 1 134 ? 4.461 -9.602 -20 1 96.56 134 GLU B N 1
ATOM 2184 C CA . GLU B 1 134 ? 3.775 -8.312 -19.922 1 96.56 134 GLU B CA 1
ATOM 2185 C C . GLU B 1 134 ? 3.711 -7.637 -21.297 1 96.56 134 GLU B C 1
ATOM 2187 O O . GLU B 1 134 ? 2.668 -7.105 -21.672 1 96.56 134 GLU B O 1
ATOM 2192 N N . GLY B 1 135 ? 4.82 -7.637 -22.031 1 95.12 135 GLY B N 1
ATOM 2193 C CA . GLY B 1 135 ? 4.875 -7.062 -23.359 1 95.12 135 GLY B CA 1
ATOM 2194 C C . GLY B 1 135 ? 3.879 -7.688 -24.328 1 95.12 135 GLY B C 1
ATOM 2195 O O . GLY B 1 135 ? 3.322 -7 -25.188 1 95.12 135 GLY B O 1
ATOM 2196 N N . SER B 1 136 ? 3.623 -8.992 -24.203 1 95.44 136 SER B N 1
ATOM 2197 C CA . SER B 1 136 ? 2.75 -9.727 -25.109 1 95.44 136 SER B CA 1
ATOM 2198 C C . SER B 1 136 ? 1.315 -9.758 -24.594 1 95.44 136 SER B C 1
ATOM 2200 O O . SER B 1 136 ? 0.419 -10.266 -25.266 1 95.44 136 SER B O 1
ATOM 2202 N N . GLY B 1 137 ? 1.135 -9.305 -23.391 1 93.44 137 GLY B N 1
ATOM 2203 C CA . GLY B 1 137 ? -0.204 -9.273 -22.828 1 93.44 137 GLY B CA 1
ATOM 2204 C C . GLY B 1 137 ? -0.567 -10.547 -22.078 1 93.44 137 GLY B C 1
ATOM 2205 O O . GLY B 1 137 ? -1.678 -10.672 -21.562 1 93.44 137 GLY B O 1
ATOM 2206 N N . VAL B 1 138 ? 0.349 -11.461 -22 1 94.81 138 VAL B N 1
ATOM 2207 C CA . VAL B 1 138 ? 0.134 -12.727 -21.312 1 94.81 138 VAL B CA 1
ATOM 2208 C C . VAL B 1 138 ? 0.183 -12.508 -19.797 1 94.81 138 VAL B C 1
ATOM 2210 O O . VAL B 1 138 ? -0.533 -13.172 -19.047 1 94.81 138 VAL B O 1
ATOM 2213 N N . VAL B 1 139 ? 0.986 -11.586 -19.422 1 96.31 139 VAL B N 1
ATOM 2214 C CA . VAL B 1 139 ? 1.112 -11.188 -18.031 1 96.31 139 VAL B CA 1
ATOM 2215 C C . VAL B 1 139 ? 0.488 -9.805 -17.828 1 96.31 139 VAL B C 1
ATOM 2217 O O . VAL B 1 139 ? 0.634 -8.922 -18.672 1 96.31 139 VAL B O 1
ATOM 2220 N N . ALA B 1 140 ? -0.283 -9.695 -16.734 1 93.75 140 ALA B N 1
ATOM 2221 C CA . ALA B 1 140 ? -0.935 -8.43 -16.422 1 93.75 140 ALA B CA 1
ATOM 2222 C C . ALA B 1 140 ? 0.087 -7.297 -16.312 1 93.75 140 ALA B C 1
ATOM 2224 O O . ALA B 1 140 ? 1.273 -7.543 -16.078 1 93.75 140 ALA B O 1
ATOM 2225 N N . GLY B 1 141 ? -0.386 -6.105 -16.469 1 92 141 GLY B N 1
ATOM 2226 C CA . GLY B 1 141 ? 0.477 -4.941 -16.344 1 92 141 GLY B CA 1
ATOM 2227 C C . GLY B 1 141 ? 1.013 -4.746 -14.938 1 92 141 GLY B C 1
ATOM 2228 O O . GLY B 1 141 ? 0.445 -5.262 -13.969 1 92 141 GLY B O 1
ATOM 2229 N N . ASN B 1 142 ? 2.156 -4.059 -14.758 1 94.38 142 ASN B N 1
ATOM 2230 C CA . ASN B 1 142 ? 2.764 -3.566 -13.523 1 94.38 142 ASN B CA 1
ATOM 2231 C C . ASN B 1 142 ? 3.402 -4.699 -12.727 1 94.38 142 ASN B C 1
ATOM 2233 O O . ASN B 1 142 ? 3.979 -4.465 -11.664 1 94.38 142 ASN B O 1
ATOM 2237 N N . VAL B 1 143 ? 3.287 -5.938 -13.219 1 98.06 143 VAL B N 1
ATOM 2238 C CA . VAL B 1 143 ? 3.883 -7.051 -12.484 1 98.06 143 VAL B CA 1
ATOM 2239 C C . VAL B 1 143 ? 5.406 -6.926 -12.5 1 98.06 143 VAL B C 1
ATOM 2241 O O . VAL B 1 143 ? 6.055 -7.043 -11.461 1 98.06 143 VAL B O 1
ATOM 2244 N N . GLU B 1 144 ? 5.953 -6.613 -13.656 1 98.19 144 GLU B N 1
ATOM 2245 C CA . GLU B 1 144 ? 7.402 -6.508 -13.789 1 98.19 144 GLU B CA 1
ATOM 2246 C C . GLU B 1 144 ? 7.965 -5.438 -12.859 1 98.19 144 GLU B C 1
ATOM 2248 O O . GLU B 1 144 ? 8.914 -5.688 -12.117 1 98.19 144 GLU B O 1
ATOM 2253 N N . ALA B 1 145 ? 7.43 -4.266 -12.969 1 98.06 145 ALA B N 1
ATOM 2254 C CA . ALA B 1 145 ? 7.914 -3.158 -12.148 1 98.06 145 ALA B CA 1
ATOM 2255 C C . ALA B 1 145 ? 7.836 -3.496 -10.664 1 98.06 145 ALA B C 1
ATOM 2257 O O . ALA B 1 145 ? 8.742 -3.156 -9.898 1 98.06 145 ALA B O 1
ATOM 2258 N N . THR B 1 146 ? 6.742 -4.152 -10.258 1 98.62 146 THR B N 1
ATOM 2259 C CA . THR B 1 146 ? 6.566 -4.559 -8.867 1 98.62 146 THR B CA 1
ATOM 2260 C C . THR B 1 146 ? 7.66 -5.535 -8.445 1 98.62 146 THR B C 1
ATOM 2262 O O . THR B 1 146 ? 8.266 -5.379 -7.379 1 98.62 146 THR B O 1
ATOM 2265 N N . LEU B 1 147 ? 7.934 -6.469 -9.289 1 98.62 147 LEU B N 1
ATOM 2266 C CA . LEU B 1 147 ? 8.922 -7.488 -8.953 1 98.62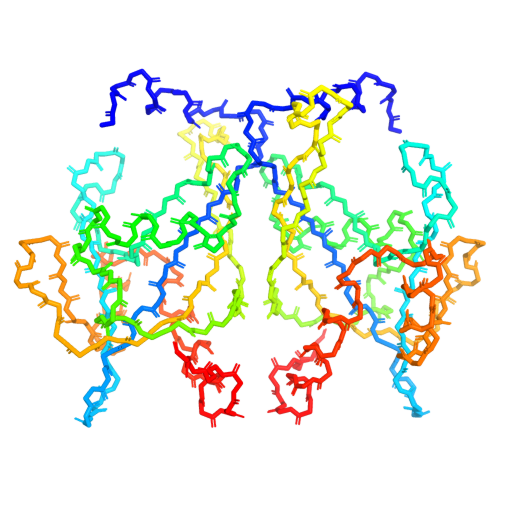 147 LEU B CA 1
ATOM 2267 C C . LEU B 1 147 ? 10.336 -6.902 -8.969 1 98.62 147 LEU B C 1
ATOM 2269 O O . LEU B 1 147 ? 11.18 -7.297 -8.156 1 98.62 147 LEU B O 1
ATOM 2273 N N . ARG B 1 148 ? 10.625 -6.004 -9.867 1 98.06 148 ARG B N 1
ATOM 2274 C CA . ARG B 1 148 ? 11.93 -5.348 -9.883 1 98.06 148 ARG B CA 1
ATOM 2275 C C . ARG B 1 148 ? 12.141 -4.527 -8.617 1 98.06 148 ARG B C 1
ATOM 2277 O O . ARG B 1 148 ? 13.25 -4.465 -8.086 1 98.06 148 ARG B O 1
ATOM 2284 N N . ARG B 1 149 ? 11.086 -3.92 -8.18 1 98.38 149 ARG B N 1
ATOM 2285 C CA . ARG B 1 149 ? 11.164 -3.205 -6.91 1 98.38 149 ARG B CA 1
ATOM 2286 C C . ARG B 1 149 ? 11.461 -4.16 -5.758 1 98.38 149 ARG B C 1
ATOM 2288 O O . ARG B 1 149 ? 12.273 -3.861 -4.887 1 98.38 149 ARG B O 1
ATOM 2295 N N . ALA B 1 150 ? 10.781 -5.285 -5.727 1 98.44 150 ALA B N 1
ATOM 2296 C CA . ALA B 1 150 ? 11.031 -6.297 -4.703 1 98.44 150 ALA B CA 1
ATOM 2297 C C . ALA B 1 150 ? 12.492 -6.734 -4.711 1 98.44 150 ALA B C 1
ATOM 2299 O O . ALA B 1 150 ? 13.133 -6.824 -3.656 1 98.44 150 ALA B O 1
ATOM 2300 N N . GLU B 1 151 ? 12.992 -6.961 -5.918 1 97.44 151 GLU B N 1
ATOM 2301 C CA . GLU B 1 151 ? 14.383 -7.391 -6.031 1 97.44 151 GLU B CA 1
ATOM 2302 C C . GLU B 1 151 ? 15.336 -6.316 -5.508 1 97.44 151 GLU B C 1
ATOM 2304 O O . GLU B 1 151 ? 16.297 -6.621 -4.789 1 97.44 151 GLU B O 1
ATOM 2309 N N . ALA B 1 152 ? 15.086 -5.07 -5.871 1 97.44 152 ALA B N 1
ATOM 2310 C CA . ALA B 1 152 ? 15.945 -3.98 -5.406 1 97.44 152 ALA B CA 1
ATOM 2311 C C . ALA B 1 152 ? 15.953 -3.898 -3.883 1 97.44 152 ALA B C 1
ATOM 2313 O O . ALA B 1 152 ? 17.016 -3.723 -3.271 1 97.44 152 ALA B O 1
ATOM 2314 N N . MET B 1 153 ? 14.836 -4.023 -3.299 1 98.06 153 MET B N 1
ATOM 2315 C CA . MET B 1 153 ? 14.727 -3.928 -1.845 1 98.06 153 MET B CA 1
ATOM 2316 C C . MET B 1 153 ? 15.352 -5.148 -1.173 1 98.06 153 MET B C 1
ATOM 2318 O O . MET B 1 153 ? 15.977 -5.027 -0.116 1 98.06 153 MET B O 1
ATOM 2322 N N . ARG B 1 154 ? 15.141 -6.297 -1.778 1 96.69 154 ARG B N 1
ATOM 2323 C CA . ARG B 1 154 ? 15.766 -7.508 -1.262 1 96.69 154 ARG B CA 1
ATOM 2324 C C . ARG B 1 154 ? 17.281 -7.379 -1.239 1 96.69 154 ARG B C 1
ATOM 2326 O O . ARG B 1 154 ? 17.922 -7.695 -0.235 1 96.69 154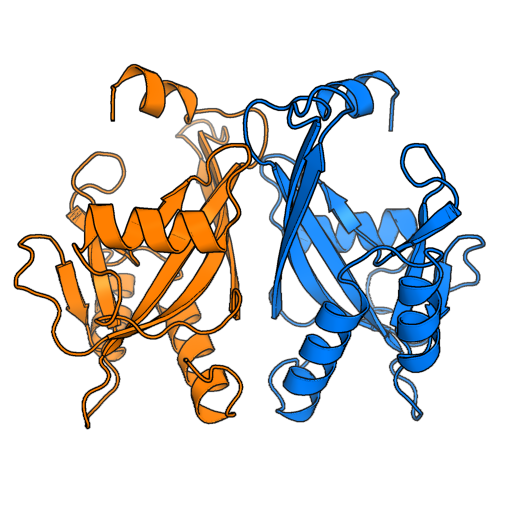 ARG B O 1
ATOM 2333 N N . VAL B 1 155 ? 17.828 -6.941 -2.369 1 95.75 155 VAL B N 1
ATOM 2334 C CA . VAL B 1 155 ? 19.281 -6.797 -2.502 1 95.75 155 VAL B CA 1
ATOM 2335 C C . VAL B 1 155 ? 19.797 -5.801 -1.465 1 95.75 155 VAL B C 1
ATOM 2337 O O . VAL B 1 155 ? 20.891 -5.977 -0.922 1 95.75 155 VAL B O 1
ATOM 2340 N N . ALA B 1 156 ? 19 -4.824 -1.112 1 97.38 156 ALA B N 1
ATOM 2341 C CA . ALA B 1 156 ? 19.391 -3.801 -0.144 1 97.38 156 ALA B CA 1
ATOM 2342 C C . ALA B 1 156 ? 19.203 -4.301 1.285 1 97.38 156 ALA B C 1
ATOM 2344 O O . ALA B 1 156 ? 19.484 -3.578 2.244 1 97.38 156 ALA B O 1
ATOM 2345 N N . GLY B 1 157 ? 18.688 -5.496 1.496 1 96.62 157 GLY B N 1
ATOM 2346 C CA . GLY B 1 157 ? 18.516 -6.078 2.818 1 96.62 157 GLY B CA 1
ATOM 2347 C C . GLY B 1 157 ? 17.266 -5.602 3.521 1 96.62 157 GLY B C 1
ATOM 2348 O O . GLY B 1 157 ? 17.172 -5.652 4.75 1 96.62 157 GLY B O 1
ATOM 2349 N N . LEU B 1 158 ? 16.297 -5.133 2.73 1 98.12 158 LEU B N 1
ATOM 2350 C CA . LEU B 1 158 ? 15.125 -4.496 3.338 1 98.12 158 LEU B CA 1
ATOM 2351 C C . LEU B 1 158 ? 13.906 -5.406 3.27 1 98.12 158 LEU B C 1
ATOM 2353 O O . LEU B 1 158 ? 12.805 -4.996 3.629 1 98.12 158 LEU B O 1
ATOM 2357 N N . LEU B 1 159 ? 14.047 -6.645 2.752 1 97.81 159 LEU B N 1
ATOM 2358 C CA . LEU B 1 159 ? 12.938 -7.59 2.678 1 97.81 159 LEU B CA 1
ATOM 2359 C C . LEU B 1 159 ? 13.289 -8.906 3.361 1 97.81 159 LEU B C 1
ATOM 2361 O O . LEU B 1 159 ? 13.016 -9.984 2.83 1 97.81 159 LEU B O 1
ATOM 2365 N N . ARG B 1 160 ? 13.867 -8.797 4.496 1 96 160 ARG B N 1
ATOM 2366 C CA . ARG B 1 160 ? 14.18 -10 5.266 1 96 160 ARG B CA 1
ATOM 2367 C C . ARG B 1 160 ? 12.906 -10.742 5.66 1 96 160 ARG B C 1
ATOM 2369 O O . ARG B 1 160 ? 11.945 -10.133 6.141 1 96 160 ARG B O 1
ATOM 2376 N N . CYS B 1 161 ? 12.945 -12.055 5.445 1 95.56 161 CYS B N 1
ATOM 2377 C CA . CYS B 1 161 ? 11.781 -12.883 5.742 1 95.56 161 CYS B CA 1
ATOM 2378 C C . CYS B 1 161 ? 12.008 -13.703 7.004 1 95.56 161 CYS B C 1
ATOM 2380 O O . CYS B 1 161 ? 13.141 -14.039 7.34 1 95.56 161 CYS B O 1
ATOM 2382 N N . GLN B 1 162 ? 11 -13.953 7.668 1 89.62 162 GLN B N 1
ATOM 2383 C CA . GLN B 1 162 ? 11.031 -14.789 8.859 1 89.62 162 GLN B CA 1
ATOM 2384 C C . GLN B 1 162 ? 10.023 -15.93 8.766 1 89.62 162 GLN B C 1
ATOM 2386 O O . GLN B 1 162 ? 9.031 -15.828 8.047 1 89.62 162 GLN B O 1
#

Sequence (324 aa):
MSAATATARAYSSVPRAAVAVAVRRSEEGPAEYLLVQRGKPPGKGSWSLPGGGVELGETSADAARRELEEECRLSGGAVRWHAGPFTATD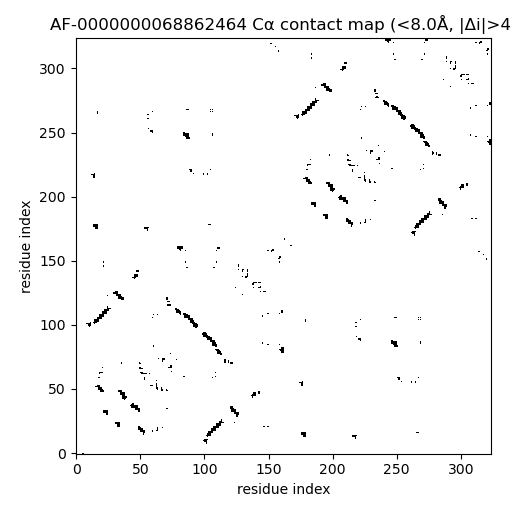AIYRDADGAVQFHYLIAQFYAEAAAADDAMDARWWSLAEVAGGEGSGVVAGNVEATLRRAEAMRVAGLLRCQMSAATATARAYSSVPRAAVAVAVRRSEEGPAEYLLVQRGKPPGKGSWSLPGGGVELGETSADAARRELEEECRLSGGAVRWHAGPFTATDAIYRDADGAVQFHYLIAQFYAEAAAADDAMDARWWSLAEVAGGEGSGVVAGNVEATLRRAEAMRVAGLLRCQ

Secondary structure (DSSP, 8-state):
--HHHHHHHTT-SSPEEEEEEEEEE-SSSS-EEEEEE--SSSSTT-EE-SEEEPPTT--HHHHHHHHHHHHH---GGGEEE-SS-SEEEEEEEE-TTS-EEEEEEEEEEEEEES-----TTEEEEEHHHHHHHHHHTSB-TTHHHHHHHHHHHHHTT-----/--HHHHHHHTT-SSPEEEEEEEEEE-SSSS-EEEEEE--SSSSTT-EE-SEEEPPTT--HHHHHHHHHHHHH---GGGEEE-SS-SEEEEEEEE-TTS-EEEEEEEEEEEEEESPPP--TTEEEEEHHHHHHHHHHTSB-TTHHHHHHHHHHHHHTT-----

Nearest PDB structures (foldseek):
  2gt2-assembly1_B  TM=7.509E-01  e=1.264E-08  Escherichia coli
  5bs6-assembly1_B  TM=6.973E-01  e=3.713E-07  Bacteroides thetaiotaomicron VPI-5482
  2qjo-assembly1_C-2  TM=6.467E-01  e=7.212E-07  Synechocystis sp. PCC 6803
  2qjo-assembly1_A-2  TM=6.299E-01  e=6.392E-07  Synechocystis sp. PCC 6803
  5deq-assembly1_A  TM=6.764E-01  e=1.783E-06  Bacteroides thetaiotaomicron VPI-5482

Organism: Emiliania huxleyi (strain CCMP1516) (NCBI:txid280463)

Foldseek 3Di:
DDPVVVVCQWPDPDAFEKEFEFEWAPDDDATKTKWFADCDPDRHQAIATQMTGADPPGDNVRRHQVSCCVGQVDHDPQKWWQPFFPDWDWDWDADPVRRTTHIYIYGYTYMYGHDGPPDVGMDIDGLVRQVVCCVVSNYPPPRSVSVVSVVVCVVVVNTDTD/DDPVVVVCQWPDPDAFEKEFEFEWAPDDDATKTKWFADCDPDRHQAIATQMTGADPPGDNVRRHQVSCCVGQVDHDPQKWWQPFFPDWDWDWDADPVRRTTHIYIYGYTYMYGHDGPPDVGMDIDGLVRQVVCCVVSNYPPPRSVSVVSVVVCVVVVNTDTD

Solvent-accessible surface area (backbone atoms only — not comparable to full-atom values): 17126 Å² total; per-residue (Å²): 131,57,70,72,60,58,58,60,52,49,55,49,88,53,26,29,26,27,25,26,36,50,32,31,48,62,57,94,63,80,68,28,32,44,29,26,48,36,85,47,82,82,59,53,67,24,29,37,58,40,46,45,69,36,52,68,92,50,50,60,69,57,33,36,51,50,30,32,29,72,69,48,71,48,54,71,88,57,43,28,40,28,94,53,35,60,21,40,49,75,48,77,41,58,47,97,89,63,48,60,35,40,44,34,36,29,34,30,31,43,32,34,27,68,75,72,65,92,35,98,46,44,46,78,35,40,64,66,53,41,46,53,25,36,74,72,58,46,21,45,80,68,49,53,62,52,50,52,49,51,51,54,37,42,75,69,65,72,53,64,57,91,131,56,70,71,61,59,57,61,53,49,56,49,89,52,25,28,24,27,26,27,34,52,33,31,46,61,58,94,62,80,67,28,32,44,29,28,48,35,86,48,82,84,58,52,67,24,29,36,58,38,45,45,70,37,52,68,90,49,49,60,69,56,33,36,51,50,30,32,31,73,67,52,70,47,55,70,90,58,43,28,40,28,94,54,33,60,21,40,48,77,48,78,41,59,46,98,87,63,48,60,34,39,42,34,37,29,35,32,32,42,33,32,26,60,82,70,65,92,36,98,45,44,47,78,34,40,64,67,53,41,46,54,26,35,76,72,58,47,20,46,80,68,51,51,63,52,50,52,48,50,49,55,36,43,76,69,66,72,53,65,58,90